Protein AF-0000000082577437 (afdb_homodimer)

Organism: NCBI:txid68569

Secondary structure (DSSP, 8-state):
---HHHHHHHHHTSHHHHHHHHHHHT--EEHHHHHTTS-S-HHHHHHHHHHHHHTTSEEEEEETTEEEEEE-HHHHHHHHHHHHHHHHHHHHHHHHHHHHHHHHHHHHH--/---HHHHHHHHHTSHHHHHHHHHHHT--EEHHHHHTTS-S-HHHHHHHHHHHHHTTSEEEEEETTEEEEEE-HHHHHHHHHHHHHHHHHHHHHHHHHHHHHHHHHHHHH--

Radius of gyration: 21.98 Å; Cα contacts (8 Å, |Δi|>4): 260; chains: 2; bounding box: 35×78×65 Å

Solvent-accessible surface area (backbone atoms only — not comparable to full-atom values): 11752 Å² total; per-residue (Å²): 122,82,56,57,62,52,39,36,33,44,39,50,30,36,69,69,48,40,51,53,51,53,55,24,22,79,36,70,44,37,57,67,65,60,47,70,78,52,96,67,54,65,72,63,50,50,50,51,52,49,44,31,34,74,19,43,40,34,45,76,45,76,55,92,93,46,44,36,33,34,62,32,58,67,44,51,47,53,52,39,50,57,47,51,54,36,45,50,40,44,47,53,48,49,50,49,46,50,51,48,49,54,51,51,51,52,53,55,64,77,95,123,82,55,56,63,53,38,38,32,44,40,51,30,36,69,68,47,41,52,52,51,55,54,25,21,79,36,70,42,38,58,65,66,59,46,70,79,52,95,68,54,66,71,62,51,49,51,50,52,48,45,32,35,75,20,42,40,33,44,76,46,76,55,91,94,46,45,35,35,35,62,32,59,67,43,52,47,54,52,38,49,55,47,49,54,36,44,51,42,44,45,55,49,49,50,49,47,49,53,49,49,52,52,50,51,52,53,56,65,77,94

Sequence (222 aa):
MPNQIDAAFAALADPTRRVVVERLGDGPASVSALAAGFTMAMPSFLQHIRLLEGAGLVRTAKQGRVRTCTLEPLALAAVEQWIVERRRTTEARYDRLAHFLDAQDKENDHGMPNQIDAAFAALADPTRRVVVERLGDGPASVSALAAGFTMAMPSFLQHIRLLEGAGLVRTAKQGRVRTCTLEPLALAAVEQWIVERRRTTEARYDRLAHFLDAQDKENDHG

Structure (mmCIF, N/CA/C/O backbone):
data_AF-0000000082577437-model_v1
#
loop_
_entity.id
_entity.type
_entity.pdbx_description
1 polymer 'DNA-binding transcriptional ArsR family regulator'
#
loop_
_atom_site.group_PDB
_atom_site.id
_atom_site.type_symbol
_atom_site.label_atom_id
_atom_site.label_alt_id
_atom_site.label_comp_id
_atom_site.label_asym_id
_atom_site.label_entity_id
_atom_site.label_seq_id
_atom_site.pdbx_PDB_ins_code
_atom_site.Cartn_x
_atom_site.Cartn_y
_atom_site.Cartn_z
_atom_site.occupancy
_atom_site.B_iso_or_equiv
_atom_site.auth_seq_id
_atom_site.auth_comp_id
_atom_site.auth_asym_id
_atom_site.auth_atom_id
_atom_site.pdbx_PDB_model_num
ATOM 1 N N . MET A 1 1 ? -18.875 4.766 -3.934 1 40.53 1 MET A N 1
ATOM 2 C CA . MET A 1 1 ? -17.734 5.496 -3.379 1 40.53 1 MET A CA 1
ATOM 3 C C . MET A 1 1 ? -16.453 4.676 -3.486 1 40.53 1 MET A C 1
ATOM 5 O O . MET A 1 1 ? -16.484 3.447 -3.395 1 40.53 1 MET A O 1
ATOM 9 N N . PRO A 1 2 ? -15.5 5.188 -4.234 1 54.34 2 PRO A N 1
ATOM 10 C CA . PRO A 1 2 ? -14.391 4.254 -4.434 1 54.34 2 PRO A CA 1
ATOM 11 C C . PRO A 1 2 ? -13.984 3.533 -3.15 1 54.34 2 PRO A C 1
ATOM 13 O O . PRO A 1 2 ? -14.219 4.043 -2.053 1 54.34 2 PRO A O 1
ATOM 16 N N . ASN A 1 3 ? -13.867 2.217 -3.158 1 82.69 3 ASN A N 1
ATOM 17 C CA . ASN A 1 3 ? -13.336 1.38 -2.086 1 82.69 3 ASN A CA 1
ATOM 18 C C . ASN A 1 3 ? -12.141 2.037 -1.399 1 82.69 3 ASN A C 1
ATOM 20 O O . ASN A 1 3 ? -11.219 2.506 -2.066 1 82.69 3 ASN A O 1
ATOM 24 N N . GLN A 1 4 ? -12.406 2.699 -0.176 1 86.75 4 GLN A N 1
ATOM 25 C CA . GLN A 1 4 ? -11.414 3.436 0.607 1 86.75 4 GLN A CA 1
ATOM 26 C C . GLN A 1 4 ? -10.047 2.773 0.527 1 86.75 4 GLN A C 1
ATOM 28 O O . GLN A 1 4 ? -9.023 3.457 0.457 1 86.75 4 GLN A O 1
ATOM 33 N N . ILE A 1 5 ? -10.109 1.53 0.414 1 90.25 5 ILE A N 1
ATOM 34 C CA . ILE A 1 5 ? -8.844 0.801 0.356 1 90.25 5 ILE A CA 1
ATOM 35 C C . ILE A 1 5 ? -8.188 1.019 -1.004 1 90.25 5 ILE A C 1
ATOM 37 O O . ILE A 1 5 ? -6.965 1.163 -1.092 1 90.25 5 ILE A O 1
ATOM 41 N N . ASP A 1 6 ? -9.016 1.111 -2.033 1 94.25 6 ASP A N 1
ATOM 42 C CA . ASP A 1 6 ? -8.492 1.385 -3.371 1 94.25 6 ASP A CA 1
ATOM 43 C C . ASP A 1 6 ? -7.836 2.762 -3.434 1 94.25 6 ASP A C 1
ATOM 45 O O . ASP A 1 6 ? -6.738 2.906 -3.979 1 94.25 6 ASP A O 1
ATOM 49 N N . ALA A 1 7 ? -8.492 3.703 -2.814 1 95.25 7 ALA A N 1
ATOM 50 C CA . ALA A 1 7 ? -7.973 5.066 -2.809 1 95.25 7 ALA A CA 1
ATOM 51 C C . ALA A 1 7 ? -6.691 5.164 -1.988 1 95.25 7 ALA A C 1
ATOM 53 O O . ALA A 1 7 ? -5.762 5.883 -2.357 1 95.25 7 ALA A O 1
ATOM 54 N N . ALA A 1 8 ? -6.605 4.457 -0.912 1 95.94 8 ALA A N 1
ATOM 55 C CA . ALA A 1 8 ? -5.441 4.496 -0.03 1 95.94 8 ALA A CA 1
ATOM 56 C C . ALA A 1 8 ? -4.215 3.893 -0.711 1 95.94 8 ALA A C 1
ATOM 58 O O . ALA A 1 8 ? -3.137 4.492 -0.703 1 95.94 8 ALA A O 1
ATOM 59 N N . PHE A 1 9 ? -4.461 2.723 -1.366 1 96 9 PHE A N 1
ATOM 60 C CA . PHE A 1 9 ? -3.348 2.111 -2.082 1 96 9 PHE A CA 1
ATOM 61 C C . PHE A 1 9 ? -2.885 3 -3.229 1 96 9 PHE A C 1
ATOM 63 O O . PHE A 1 9 ? -1.684 3.166 -3.445 1 96 9 PHE A O 1
ATOM 70 N N . ALA A 1 10 ? -3.826 3.566 -3.887 1 96.75 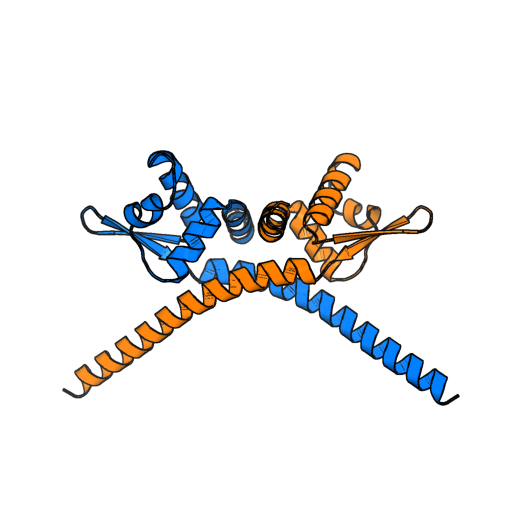10 ALA A N 1
ATOM 71 C CA . ALA A 1 10 ? -3.484 4.449 -5 1 96.75 10 ALA A CA 1
ATOM 72 C C . ALA A 1 10 ? -2.699 5.664 -4.52 1 96.75 10 ALA A C 1
ATOM 74 O O . ALA A 1 10 ? -1.713 6.062 -5.145 1 96.75 10 ALA A O 1
ATOM 75 N N . ALA A 1 11 ? -3.102 6.223 -3.48 1 97.69 11 ALA A N 1
ATOM 76 C CA . ALA A 1 11 ? -2.428 7.395 -2.928 1 97.69 11 ALA A CA 1
ATOM 77 C C . ALA A 1 11 ? -1.006 7.055 -2.488 1 97.69 11 ALA A C 1
ATOM 79 O O . ALA A 1 11 ? -0.069 7.812 -2.75 1 97.69 11 ALA A O 1
ATOM 80 N N . LEU A 1 12 ? -0.791 5.918 -1.871 1 96.62 12 LEU A N 1
ATOM 81 C CA . LEU A 1 12 ? 0.486 5.527 -1.285 1 96.62 12 LEU A CA 1
ATOM 82 C C . LEU A 1 12 ? 1.456 5.051 -2.361 1 96.62 12 LEU A C 1
ATOM 84 O O . LEU A 1 12 ? 2.652 4.898 -2.104 1 96.62 12 LEU A O 1
ATOM 88 N N . ALA A 1 13 ? 0.906 4.867 -3.574 1 97 13 ALA A N 1
ATOM 89 C CA . ALA A 1 13 ? 1.762 4.414 -4.668 1 97 13 ALA A CA 1
ATOM 90 C C . ALA A 1 13 ? 2.789 5.48 -5.035 1 97 13 ALA A C 1
ATOM 92 O O . ALA A 1 13 ? 3.82 5.176 -5.641 1 97 13 ALA A O 1
ATOM 93 N N . ASP A 1 14 ? 2.551 6.711 -4.73 1 97 14 ASP A N 1
ATOM 94 C CA . ASP A 1 14 ? 3.438 7.82 -5.07 1 97 14 ASP A CA 1
ATOM 95 C C . ASP A 1 14 ? 4.473 8.055 -3.971 1 97 14 ASP A C 1
ATOM 97 O O . ASP A 1 14 ? 4.117 8.25 -2.807 1 97 14 ASP A O 1
ATOM 101 N N . PRO A 1 15 ? 5.766 8.086 -4.387 1 95.5 15 PRO A N 1
ATOM 102 C CA . PRO A 1 15 ? 6.805 8.242 -3.371 1 95.5 15 PRO A CA 1
ATOM 103 C C . PRO A 1 15 ? 6.703 9.57 -2.623 1 95.5 15 PRO A C 1
ATOM 105 O O . PRO A 1 15 ? 7.008 9.641 -1.43 1 95.5 15 PRO A O 1
ATOM 108 N N . THR A 1 16 ? 6.289 10.609 -3.297 1 96.38 16 THR A N 1
ATOM 109 C CA . THR A 1 16 ? 6.129 11.906 -2.65 1 96.38 16 THR A CA 1
ATOM 110 C C . THR A 1 16 ? 5.086 11.836 -1.538 1 96.38 16 THR A C 1
ATOM 112 O O . THR A 1 16 ? 5.316 12.32 -0.431 1 96.38 16 THR A O 1
ATOM 115 N N . ARG A 1 17 ? 4.031 11.242 -1.86 1 97.56 17 ARG A N 1
ATOM 116 C CA . ARG A 1 17 ? 2.949 11.125 -0.886 1 97.56 17 ARG A CA 1
ATOM 117 C C . ARG A 1 17 ? 3.357 10.234 0.283 1 97.56 17 ARG A C 1
ATOM 119 O O . ARG A 1 17 ? 2.951 10.469 1.422 1 97.56 17 ARG A O 1
ATOM 126 N N . ARG A 1 18 ? 4.176 9.195 0.026 1 96.19 18 ARG A N 1
ATOM 127 C CA . ARG A 1 18 ? 4.656 8.359 1.123 1 96.19 18 ARG A CA 1
ATOM 128 C C . ARG A 1 18 ? 5.57 9.148 2.055 1 96.19 18 ARG A C 1
ATOM 130 O O . ARG A 1 18 ? 5.539 8.961 3.271 1 96.19 18 ARG A O 1
ATOM 137 N N . VAL A 1 19 ? 6.332 10.047 1.522 1 96.38 19 VAL A N 1
ATOM 138 C CA . VAL A 1 19 ? 7.195 10.898 2.336 1 96.38 19 VAL A CA 1
ATOM 139 C C . VAL A 1 19 ? 6.344 11.82 3.205 1 96.38 19 VAL A C 1
ATOM 141 O O . VAL A 1 19 ? 6.645 12.023 4.383 1 96.38 19 VAL A O 1
ATOM 144 N N . VAL A 1 20 ? 5.281 12.359 2.654 1 97.38 20 VAL A N 1
ATOM 145 C CA . VAL A 1 20 ? 4.367 13.219 3.398 1 97.38 20 VAL A CA 1
ATOM 146 C C . VAL A 1 20 ? 3.758 12.445 4.562 1 97.38 20 VAL A C 1
ATOM 148 O O . VAL A 1 20 ? 3.723 12.938 5.695 1 97.38 20 VAL A O 1
ATOM 151 N N . VAL A 1 21 ? 3.328 11.195 4.297 1 96.5 21 VAL A N 1
ATOM 152 C CA . VAL A 1 21 ? 2.729 10.359 5.328 1 96.5 21 VAL A CA 1
ATOM 153 C C . VAL A 1 21 ? 3.752 10.07 6.422 1 96.5 21 VAL A C 1
ATOM 155 O O . VAL A 1 21 ? 3.432 10.117 7.609 1 96.5 21 VAL A O 1
ATOM 158 N N . GLU A 1 22 ? 4.973 9.781 6.004 1 94.31 22 GLU A N 1
ATOM 159 C CA . GLU A 1 22 ? 6.047 9.531 6.957 1 94.31 22 GLU A CA 1
ATOM 160 C C . GLU A 1 22 ? 6.277 10.734 7.863 1 94.31 22 GLU A C 1
ATOM 162 O O . GLU A 1 22 ? 6.395 10.586 9.086 1 94.31 22 GLU A O 1
ATOM 167 N N . ARG A 1 23 ? 6.281 11.883 7.344 1 94.88 23 ARG A N 1
ATOM 168 C CA . ARG A 1 23 ? 6.512 13.102 8.109 1 94.88 23 ARG A CA 1
ATOM 169 C C . ARG A 1 23 ? 5.363 13.375 9.07 1 94.88 23 ARG A C 1
ATOM 171 O O . ARG A 1 23 ? 5.59 13.773 10.219 1 94.88 23 ARG A O 1
ATOM 178 N N . LEU A 1 24 ? 4.234 13.086 8.625 1 94.62 24 LEU A N 1
ATOM 179 C CA . LEU A 1 24 ? 3.064 13.32 9.461 1 94.62 24 LEU A CA 1
ATOM 180 C C . LEU A 1 24 ? 2.984 12.289 10.586 1 94.62 24 LEU A C 1
ATOM 182 O O . LEU A 1 24 ? 2.281 12.5 11.578 1 94.62 24 LEU A O 1
ATOM 186 N N . GLY A 1 25 ? 3.6 11.195 10.312 1 89.69 25 GLY A N 1
ATOM 187 C CA . GLY A 1 25 ? 3.721 10.227 11.391 1 89.69 25 GLY A CA 1
ATOM 188 C C . GLY A 1 25 ? 4.395 10.789 12.633 1 89.69 25 GLY A C 1
ATOM 189 O O . GLY A 1 25 ? 4.102 10.367 13.75 1 89.69 25 GLY A O 1
ATOM 190 N N . ASP A 1 26 ? 5.234 11.727 12.453 1 87.69 26 ASP A N 1
ATOM 191 C CA . ASP A 1 26 ? 5.969 12.352 13.555 1 87.69 26 ASP A CA 1
ATOM 192 C C . ASP A 1 26 ? 5.113 13.406 14.25 1 87.69 26 ASP A C 1
ATOM 194 O O . ASP A 1 26 ? 5.457 13.875 15.336 1 87.69 26 ASP A O 1
ATOM 198 N N . GLY A 1 27 ? 4.004 13.805 13.586 1 90 27 GLY A N 1
ATOM 199 C CA . GLY A 1 27 ? 3.104 14.789 14.148 1 90 27 GLY A CA 1
ATOM 200 C C . GLY A 1 27 ? 2.492 15.711 13.109 1 90 27 GLY A C 1
ATOM 201 O O . GLY A 1 27 ? 2.875 15.672 11.938 1 90 27 GLY A O 1
ATOM 202 N N . PRO A 1 28 ? 1.548 16.484 13.547 1 93.62 28 PRO A N 1
ATOM 203 C CA . PRO A 1 28 ? 0.929 17.453 12.633 1 93.62 28 PRO A CA 1
ATOM 204 C C . PRO A 1 28 ? 1.938 18.422 12.023 1 93.62 28 PRO A C 1
ATOM 206 O O . PRO A 1 28 ? 2.934 18.766 12.672 1 93.62 28 PRO A O 1
ATOM 209 N N . ALA A 1 29 ? 1.769 18.828 10.82 1 96.62 29 ALA A N 1
ATOM 210 C CA . ALA A 1 29 ? 2.639 19.781 10.133 1 96.62 29 ALA A CA 1
ATOM 211 C C . ALA A 1 29 ? 1.843 20.656 9.164 1 96.62 29 ALA A C 1
ATOM 213 O O . ALA A 1 29 ? 0.839 20.203 8.602 1 96.62 29 ALA A O 1
ATOM 214 N N . SER A 1 30 ? 2.289 21.844 9.008 1 98 30 SER A N 1
ATOM 215 C CA . SER A 1 30 ? 1.626 22.719 8.055 1 98 30 SER A CA 1
ATOM 216 C C . SER A 1 30 ? 1.916 22.297 6.621 1 98 30 SER A C 1
ATOM 218 O O . SER A 1 30 ? 2.934 21.656 6.352 1 98 30 SER A O 1
ATOM 220 N N . VAL A 1 31 ? 1.027 22.656 5.723 1 98 31 VAL A N 1
ATOM 221 C CA . VAL A 1 31 ? 1.21 22.375 4.301 1 98 31 VAL A CA 1
ATOM 222 C C . VAL A 1 31 ? 2.537 22.969 3.828 1 98 31 VAL A C 1
ATOM 224 O O . VAL A 1 31 ? 3.281 22.328 3.086 1 98 31 VAL A O 1
ATOM 227 N N . SER A 1 32 ? 2.879 24.172 4.312 1 97.62 32 SER A N 1
ATOM 228 C CA . SER A 1 32 ? 4.109 24.844 3.91 1 97.62 32 SER A CA 1
ATOM 229 C C . SER A 1 32 ? 5.34 24.094 4.426 1 97.62 32 SER A C 1
ATOM 231 O O . SER A 1 32 ? 6.336 23.969 3.715 1 97.62 32 SER A O 1
ATOM 233 N N . ALA A 1 33 ? 5.305 23.641 5.664 1 97.5 33 ALA A N 1
ATOM 234 C CA . ALA A 1 33 ? 6.414 22.875 6.238 1 97.5 33 ALA A CA 1
ATOM 235 C C . ALA A 1 33 ? 6.633 21.578 5.477 1 97.5 33 ALA A C 1
ATOM 237 O O . ALA A 1 33 ? 7.773 21.172 5.23 1 97.5 33 ALA A O 1
ATOM 238 N N . LEU A 1 34 ? 5.547 20.906 5.117 1 98.12 34 LEU A N 1
ATOM 239 C CA . LEU A 1 34 ? 5.633 19.672 4.348 1 98.12 34 LEU A CA 1
ATOM 240 C C . LEU A 1 34 ? 6.199 19.938 2.955 1 98.12 34 LEU A C 1
ATOM 242 O O . LEU A 1 34 ? 7.066 19.203 2.48 1 98.12 34 LEU A O 1
ATOM 246 N N . ALA A 1 35 ? 5.789 21.031 2.373 1 98.06 35 ALA A N 1
ATOM 247 C CA . ALA A 1 35 ? 6.176 21.375 1.008 1 98.06 35 ALA A CA 1
ATOM 248 C C . ALA A 1 35 ? 7.66 21.719 0.928 1 98.06 35 ALA A C 1
ATOM 250 O O . ALA A 1 35 ? 8.305 21.484 -0.101 1 98.06 35 ALA A O 1
ATOM 251 N N . ALA A 1 36 ? 8.203 22.234 1.997 1 96.94 36 ALA A N 1
ATOM 252 C CA . ALA A 1 36 ? 9.586 22.688 2.053 1 96.94 36 ALA A CA 1
ATOM 253 C C . ALA A 1 36 ? 10.547 21.531 1.767 1 96.94 36 ALA A C 1
ATOM 255 O O . ALA A 1 36 ? 11.688 21.75 1.356 1 96.94 36 ALA A O 1
ATOM 256 N N . GLY A 1 37 ? 10.086 20.328 1.881 1 94.81 37 GLY A N 1
ATOM 257 C CA . GLY A 1 37 ? 10.922 19.156 1.663 1 94.81 37 GLY A CA 1
ATOM 258 C C . GLY A 1 37 ? 10.93 18.688 0.221 1 94.81 37 GLY A C 1
ATOM 259 O O . GLY A 1 37 ? 11.625 17.734 -0.124 1 94.81 37 GLY A O 1
ATOM 260 N N . PHE A 1 38 ? 10.188 19.375 -0.71 1 96.75 38 PHE A N 1
ATOM 261 C CA . PHE A 1 38 ? 10.055 18.953 -2.1 1 96.75 38 PHE A CA 1
ATOM 262 C C . PHE A 1 38 ? 10.367 20.109 -3.049 1 96.75 38 PHE A C 1
ATOM 264 O O . PHE A 1 38 ? 10.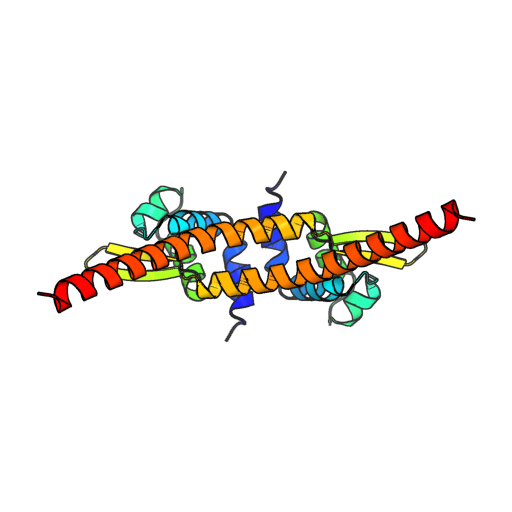227 21.266 -2.684 1 96.75 38 PHE A O 1
ATOM 271 N N . THR A 1 39 ? 10.852 19.672 -4.195 1 96 39 THR A N 1
ATOM 272 C CA . THR A 1 39 ? 11.109 20.656 -5.25 1 96 39 THR A CA 1
ATOM 273 C C . THR A 1 39 ? 9.961 20.672 -6.258 1 96 39 THR A C 1
ATOM 275 O O . THR A 1 39 ? 10.062 20.047 -7.324 1 96 39 THR A O 1
ATOM 278 N N . MET A 1 40 ? 8.828 21.156 -5.957 1 96.62 40 MET A N 1
ATOM 279 C CA . MET A 1 40 ? 7.664 21.266 -6.832 1 96.62 40 MET A CA 1
ATOM 280 C C . MET A 1 40 ? 6.855 22.516 -6.496 1 96.62 40 MET A C 1
ATOM 282 O O . MET A 1 40 ? 7.004 23.094 -5.414 1 96.62 40 MET A O 1
ATOM 286 N N . ALA A 1 41 ? 6.117 22.875 -7.426 1 97.56 41 ALA A N 1
ATOM 287 C CA . ALA A 1 41 ? 5.25 24.031 -7.23 1 97.56 41 ALA A CA 1
ATOM 288 C C . ALA A 1 41 ? 4.152 23.734 -6.211 1 97.56 41 ALA A C 1
ATOM 290 O O . ALA A 1 41 ? 3.746 22.578 -6.051 1 97.56 41 ALA A O 1
ATOM 291 N N . MET A 1 42 ? 3.715 24.766 -5.535 1 97.38 42 MET A N 1
ATOM 292 C CA . MET A 1 42 ? 2.723 24.609 -4.473 1 97.38 42 MET A CA 1
ATOM 293 C C . MET A 1 42 ? 1.43 24.016 -5.016 1 97.38 42 MET A C 1
ATOM 295 O O . MET A 1 42 ? 0.842 23.125 -4.391 1 97.38 42 MET A O 1
ATOM 299 N N . PRO A 1 43 ? 0.957 24.406 -6.172 1 97.56 43 PRO A N 1
ATOM 300 C CA . PRO A 1 43 ? -0.269 23.781 -6.676 1 97.56 43 PRO A CA 1
ATOM 301 C C . PRO A 1 43 ? -0.131 22.266 -6.863 1 97.56 43 PRO A C 1
ATOM 303 O O . PRO A 1 43 ? -1.073 21.516 -6.59 1 97.56 43 PRO A O 1
ATOM 306 N N . SER A 1 44 ? 1.054 21.828 -7.352 1 97.81 44 SER A N 1
ATOM 307 C CA . SER A 1 44 ? 1.318 20.406 -7.516 1 97.81 44 SER A CA 1
ATOM 308 C C . SER A 1 44 ? 1.347 19.688 -6.172 1 97.81 44 SER A C 1
ATOM 310 O O . SER A 1 44 ? 0.805 18.594 -6.039 1 97.81 44 SER A O 1
ATOM 312 N N . PHE A 1 45 ? 1.946 20.391 -5.273 1 98.38 45 PHE A N 1
ATOM 313 C CA . PHE A 1 45 ? 2.023 19.797 -3.941 1 98.38 45 PHE A CA 1
ATOM 314 C C . PHE A 1 45 ? 0.637 19.703 -3.316 1 98.38 45 PHE A C 1
ATOM 316 O O . PHE A 1 45 ? 0.308 18.688 -2.688 1 98.38 45 PHE A O 1
ATOM 323 N N . LEU A 1 46 ? -0.177 20.672 -3.461 1 98.12 46 LEU A N 1
ATOM 324 C CA . LEU A 1 46 ? -1.535 20.688 -2.928 1 98.12 46 LEU A CA 1
ATOM 325 C C . LEU A 1 46 ? -2.361 19.547 -3.531 1 98.12 46 LEU A C 1
ATOM 327 O O . LEU A 1 46 ? -3.24 19 -2.869 1 98.12 46 LEU A O 1
ATOM 331 N N . GLN A 1 47 ? -2.074 19.203 -4.766 1 98.31 47 GLN A N 1
ATOM 332 C CA . GLN A 1 47 ? -2.756 18.078 -5.395 1 98.31 47 GLN A CA 1
ATOM 333 C C . GLN A 1 47 ? -2.461 16.781 -4.652 1 98.31 47 GLN A C 1
ATOM 335 O O . GLN A 1 47 ? -3.346 15.938 -4.492 1 98.31 47 GLN A O 1
ATOM 340 N N . HIS A 1 48 ? -1.168 16.641 -4.219 1 98.19 48 HIS A N 1
ATOM 341 C CA . HIS A 1 48 ? -0.817 15.477 -3.422 1 98.19 48 HIS A CA 1
ATOM 342 C C . HIS A 1 48 ? -1.59 15.453 -2.107 1 98.19 48 HIS A C 1
ATOM 344 O O . HIS A 1 48 ? -2.096 14.398 -1.7 1 98.19 48 HIS A O 1
ATOM 350 N N . ILE A 1 49 ? -1.699 16.609 -1.471 1 98.31 49 ILE A N 1
ATOM 351 C CA . ILE A 1 49 ? -2.414 16.703 -0.204 1 98.31 49 ILE A CA 1
ATOM 352 C C . ILE A 1 49 ? -3.889 16.375 -0.413 1 98.31 49 ILE A C 1
ATOM 354 O O . ILE A 1 49 ? -4.488 15.656 0.395 1 98.31 49 ILE A O 1
ATOM 358 N N . ARG A 1 50 ? -4.457 16.797 -1.491 1 97.94 50 ARG A N 1
ATOM 359 C CA . ARG A 1 50 ? -5.855 16.516 -1.803 1 97.94 50 ARG A CA 1
ATOM 360 C C . ARG A 1 50 ? -6.078 15.031 -2.021 1 97.94 50 ARG A C 1
ATOM 362 O O . ARG A 1 50 ? -7.086 14.477 -1.576 1 97.94 50 ARG A O 1
ATOM 369 N N . LEU A 1 51 ? -5.188 14.398 -2.697 1 97.75 51 LEU A N 1
ATOM 370 C CA . LEU A 1 51 ? -5.301 12.969 -2.951 1 97.75 51 LEU A CA 1
ATOM 371 C C . LEU A 1 51 ? -5.191 12.172 -1.653 1 97.75 51 LEU A C 1
ATOM 373 O O . LEU A 1 51 ? -5.926 11.203 -1.449 1 97.75 51 LEU A O 1
ATOM 377 N N . LEU A 1 52 ? -4.285 12.633 -0.79 1 97.75 52 LEU A N 1
ATOM 378 C CA . LEU A 1 52 ? -4.145 11.984 0.509 1 97.75 52 LEU A CA 1
ATOM 379 C C . LEU A 1 52 ? -5.398 12.18 1.353 1 97.75 52 LEU A C 1
ATOM 381 O O . LEU A 1 52 ? -5.848 11.25 2.029 1 97.75 52 LEU A O 1
ATOM 385 N N . GLU A 1 53 ? -5.93 13.352 1.27 1 96.88 53 GLU A N 1
ATOM 386 C CA . GLU A 1 53 ? -7.168 13.648 1.982 1 96.88 53 GLU A CA 1
ATOM 387 C C . GLU A 1 53 ? -8.336 12.836 1.435 1 96.88 53 GLU A C 1
ATOM 389 O O . GLU A 1 53 ? -9.109 12.258 2.199 1 96.88 53 GLU A O 1
ATOM 394 N N . GLY A 1 54 ? -8.453 12.781 0.122 1 95.81 54 GLY A N 1
ATOM 395 C CA . GLY A 1 54 ? -9.508 12.016 -0.531 1 95.81 54 GLY A CA 1
ATOM 396 C C . GLY A 1 54 ? -9.445 10.531 -0.223 1 95.81 54 GLY A C 1
ATOM 397 O O . GLY A 1 54 ? -10.469 9.852 -0.231 1 95.81 54 GLY A O 1
ATOM 398 N N . ALA A 1 55 ? -8.258 10.039 0.098 1 96.25 55 ALA A N 1
ATOM 399 C CA . ALA A 1 55 ? -8.039 8.633 0.42 1 96.25 55 ALA A CA 1
ATOM 400 C C . ALA A 1 55 ? -8.266 8.367 1.906 1 96.25 55 ALA A C 1
ATOM 402 O O . ALA A 1 55 ? -8.164 7.23 2.363 1 96.25 55 ALA A O 1
ATOM 403 N N . GLY A 1 56 ? -8.5 9.453 2.666 1 94.75 56 GLY A N 1
ATOM 404 C CA . GLY A 1 56 ? -8.727 9.312 4.098 1 94.75 56 GLY A CA 1
ATOM 405 C C . GLY A 1 56 ? -7.445 9.141 4.891 1 94.75 56 GLY A C 1
ATOM 406 O O . GLY A 1 56 ? -7.477 8.711 6.043 1 94.75 56 GLY A O 1
ATOM 407 N N . LEU A 1 57 ? -6.293 9.461 4.352 1 95.56 57 LEU A N 1
ATOM 408 C CA . LEU A 1 57 ? -4.996 9.266 4.996 1 95.56 57 LEU A CA 1
ATOM 409 C C . LEU A 1 57 ? -4.578 10.516 5.758 1 95.56 57 LEU A C 1
ATOM 411 O O . LEU A 1 57 ? -3.797 10.438 6.707 1 95.56 57 LEU A O 1
ATOM 415 N N . VAL A 1 58 ? -5.098 11.68 5.332 1 96.31 58 VAL A N 1
ATOM 416 C CA . VAL A 1 58 ? -4.719 12.969 5.91 1 96.31 58 VAL A CA 1
ATOM 417 C C . VAL A 1 58 ? -5.969 13.797 6.184 1 96.31 58 VAL A C 1
ATOM 419 O O . VAL A 1 58 ? -6.945 13.734 5.43 1 96.31 58 VAL A O 1
ATOM 422 N N . ARG A 1 59 ? -5.984 14.43 7.195 1 95.69 59 ARG A N 1
ATOM 423 C CA . ARG A 1 59 ? -6.977 15.453 7.5 1 95.69 59 ARG A CA 1
ATOM 424 C C . ARG A 1 59 ? -6.336 16.844 7.555 1 95.69 59 ARG A C 1
ATOM 426 O O . ARG A 1 59 ? -5.234 17 8.086 1 95.69 59 ARG A O 1
ATOM 433 N N . THR A 1 60 ? -6.969 17.797 6.988 1 96.19 60 THR A N 1
ATOM 434 C CA . THR A 1 60 ? -6.457 19.156 7.004 1 96.19 60 THR A CA 1
ATOM 435 C C . THR A 1 60 ? -7.406 20.078 7.758 1 96.19 60 THR A C 1
ATOM 437 O O . THR A 1 60 ? -8.625 19.891 7.719 1 96.19 60 THR A O 1
ATOM 440 N N . ALA A 1 61 ? -6.863 20.938 8.484 1 96 61 ALA A N 1
ATOM 441 C CA . ALA A 1 61 ? -7.621 21.969 9.195 1 96 61 ALA A CA 1
ATOM 442 C C . ALA A 1 61 ? -6.992 23.344 9 1 96 61 ALA A C 1
ATOM 444 O O . ALA A 1 61 ? -5.766 23.484 9.008 1 96 61 ALA A O 1
ATOM 445 N N . LYS A 1 62 ? -7.871 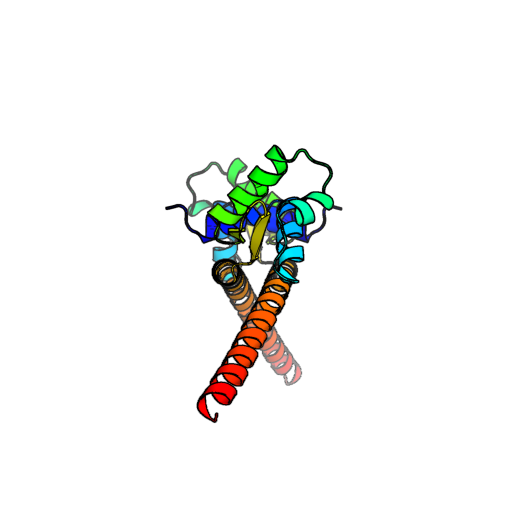24.266 8.773 1 94.81 62 LYS A N 1
ATOM 446 C CA . LYS A 1 62 ? -7.391 25.625 8.57 1 94.81 62 LYS A CA 1
ATOM 447 C C . LYS A 1 62 ? -7.566 26.469 9.836 1 94.81 62 LYS A C 1
ATOM 449 O O . LYS A 1 62 ? -8.648 26.484 10.43 1 94.81 62 LYS A O 1
ATOM 454 N N . GLN A 1 63 ? -6.504 27.078 10.344 1 91.81 63 GLN A N 1
ATOM 455 C CA . GLN A 1 63 ? -6.52 28.078 11.406 1 91.81 63 GLN A CA 1
ATOM 456 C C . GLN A 1 63 ? -5.84 29.359 10.961 1 91.81 63 GLN A C 1
ATOM 458 O O . GLN A 1 63 ? -4.613 29.422 10.859 1 91.81 63 GLN A O 1
ATOM 463 N N . GLY A 1 64 ? -6.656 30.391 10.938 1 94.81 64 GLY A N 1
ATOM 464 C CA . GLY A 1 64 ? -6.105 31.594 10.336 1 94.81 64 GLY A CA 1
ATOM 465 C C . GLY A 1 64 ? -5.574 31.375 8.93 1 94.81 64 GLY A C 1
ATOM 466 O O . GLY A 1 64 ? -6.316 30.953 8.047 1 94.81 64 GLY A O 1
ATOM 467 N N . ARG A 1 65 ? -4.277 31.641 8.711 1 93.81 65 ARG A N 1
ATOM 468 C CA . ARG A 1 65 ? -3.67 31.5 7.391 1 93.81 65 ARG A CA 1
ATOM 469 C C . ARG A 1 65 ? -2.918 30.172 7.273 1 93.81 65 ARG A C 1
ATOM 471 O O . ARG A 1 65 ? -2.312 29.891 6.242 1 93.81 65 ARG A O 1
ATOM 478 N N . VAL A 1 66 ? -2.963 29.391 8.359 1 96 66 VAL A N 1
ATOM 479 C CA . VAL A 1 66 ? -2.145 28.188 8.383 1 96 66 VAL A CA 1
ATOM 480 C C . VAL A 1 66 ? -3.033 26.953 8.195 1 96 66 VAL A C 1
ATOM 482 O O . VAL A 1 66 ? -4.027 26.781 8.898 1 96 66 VAL A O 1
ATOM 485 N N . ARG A 1 67 ? -2.723 26.125 7.18 1 97.06 67 ARG A N 1
ATOM 486 C CA . ARG A 1 67 ? -3.361 24.844 6.953 1 97.06 67 ARG A CA 1
ATOM 487 C C . ARG A 1 67 ? -2.523 23.703 7.535 1 97.06 67 ARG A C 1
ATOM 489 O O . ARG A 1 67 ? -1.403 23.453 7.082 1 97.06 67 ARG A O 1
ATOM 496 N N . THR A 1 68 ? -3.1 23.031 8.539 1 97.69 68 THR A N 1
ATOM 497 C CA . THR A 1 68 ? -2.375 21.984 9.25 1 97.69 68 THR A CA 1
ATOM 498 C C . THR A 1 68 ? -2.883 20.609 8.836 1 97.69 68 THR A C 1
ATOM 500 O O . THR A 1 68 ? -4.094 20.391 8.758 1 97.69 68 THR A O 1
ATOM 503 N N . CYS A 1 69 ? -1.922 19.75 8.555 1 97.44 69 CYS A N 1
ATOM 504 C CA . CYS A 1 69 ? -2.23 18.375 8.18 1 97.44 69 CYS A CA 1
ATOM 505 C C . CYS A 1 69 ? -1.97 17.422 9.344 1 97.44 69 CYS A C 1
ATOM 507 O O . CYS A 1 69 ? -0.989 17.578 10.07 1 97.44 69 CYS A O 1
ATOM 509 N N . THR A 1 70 ? -2.85 16.438 9.477 1 94 70 THR A N 1
ATOM 510 C CA . THR A 1 70 ? -2.691 15.367 10.453 1 94 70 THR A CA 1
ATOM 511 C C . THR A 1 70 ? -2.926 14.008 9.797 1 94 70 THR A C 1
ATOM 513 O O . THR A 1 70 ? -3.764 13.875 8.898 1 94 70 THR A O 1
ATOM 516 N N . LEU A 1 71 ? -2.133 13.07 10.25 1 94.38 71 LEU A N 1
ATOM 517 C CA . LEU A 1 71 ? -2.303 11.711 9.75 1 94.38 71 LEU A CA 1
ATOM 518 C C . LEU A 1 71 ? -3.551 11.062 10.344 1 94.38 71 LEU A C 1
ATOM 520 O O . LEU A 1 71 ? -3.812 11.188 11.539 1 94.38 71 LEU A O 1
ATOM 524 N N . GLU A 1 72 ? -4.309 10.453 9.492 1 89.62 72 GLU A N 1
ATOM 525 C CA . GLU A 1 72 ? -5.508 9.742 9.93 1 89.62 72 GLU A CA 1
ATOM 526 C C . GLU A 1 72 ? -5.238 8.242 10.078 1 89.62 72 GLU A C 1
ATOM 528 O O . GLU A 1 72 ? -5.012 7.547 9.086 1 89.62 72 GLU A O 1
ATOM 533 N N . PRO A 1 73 ? -5.398 7.715 11.25 1 82.56 73 PRO A N 1
ATOM 534 C CA . PRO A 1 73 ? -4.98 6.34 11.539 1 82.56 73 PRO A CA 1
ATOM 535 C C . PRO A 1 73 ? -5.934 5.301 10.945 1 82.56 73 PRO A C 1
ATOM 537 O O . PRO A 1 73 ? -5.512 4.195 10.602 1 82.56 73 PRO A O 1
ATOM 540 N N . LEU A 1 74 ? -7.195 5.625 10.75 1 82.12 74 LEU A N 1
ATOM 541 C CA . LEU A 1 74 ? -8.188 4.625 10.375 1 82.12 74 LEU A CA 1
ATOM 542 C C . LEU A 1 74 ? -7.922 4.09 8.977 1 82.12 74 LEU A C 1
ATOM 544 O O . LEU A 1 74 ? -8.008 2.881 8.742 1 82.12 74 LEU A O 1
ATOM 548 N N . ALA A 1 75 ? -7.609 5 8.055 1 83.31 75 ALA A N 1
ATOM 549 C CA . ALA A 1 75 ? -7.344 4.559 6.688 1 83.31 75 ALA A CA 1
ATOM 550 C C . ALA A 1 75 ? -6.066 3.725 6.617 1 83.31 75 ALA A C 1
ATOM 552 O O . ALA A 1 75 ? -6 2.732 5.891 1 83.31 75 AL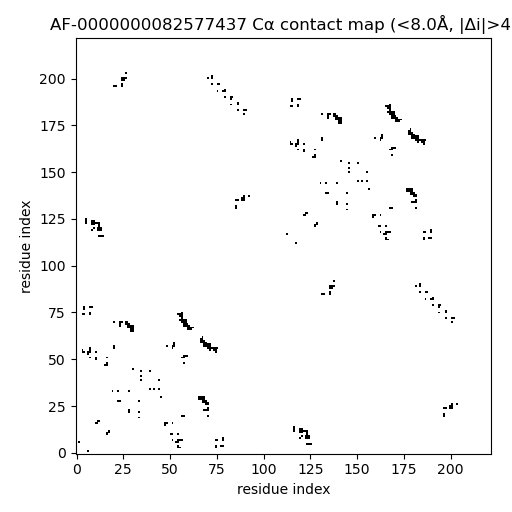A A O 1
ATOM 553 N N . LEU A 1 76 ? -5.035 4.105 7.375 1 87.81 76 LEU A N 1
ATOM 554 C CA . LEU A 1 76 ? -3.791 3.342 7.43 1 87.81 76 LEU A CA 1
ATOM 555 C C . LEU A 1 76 ? -4.027 1.957 8.023 1 87.81 76 LEU A C 1
ATOM 557 O O . LEU A 1 76 ? -3.42 0.977 7.582 1 87.81 76 LEU A O 1
ATOM 561 N N . ALA A 1 77 ? -4.961 1.96 8.969 1 87.88 77 ALA A N 1
ATOM 562 C CA . ALA A 1 77 ? -5.297 0.692 9.617 1 87.88 77 ALA A CA 1
ATOM 563 C C . ALA A 1 77 ? -5.93 -0.278 8.617 1 87.88 77 ALA A C 1
ATOM 565 O O . ALA A 1 77 ? -5.68 -1.484 8.68 1 87.88 77 ALA A O 1
ATOM 566 N N . ALA A 1 78 ? -6.746 0.212 7.777 1 89.75 78 ALA A N 1
ATOM 567 C CA . ALA A 1 78 ? -7.398 -0.627 6.773 1 89.75 78 ALA A CA 1
ATOM 568 C C . ALA A 1 78 ? -6.375 -1.226 5.812 1 89.75 78 ALA A C 1
ATOM 570 O O . ALA A 1 78 ? -6.465 -2.4 5.453 1 89.75 78 ALA A O 1
ATOM 571 N N . VAL A 1 79 ? -5.406 -0.469 5.41 1 92.44 79 VAL A N 1
ATOM 572 C CA . VAL A 1 79 ? -4.336 -0.935 4.535 1 92.44 79 VAL A CA 1
ATOM 573 C C . VAL A 1 79 ? -3.494 -1.983 5.254 1 92.44 79 VAL A C 1
ATOM 575 O O . VAL A 1 79 ? -3.186 -3.037 4.691 1 92.44 79 VAL A O 1
ATOM 578 N N . GLU A 1 80 ? -3.172 -1.692 6.457 1 89.94 80 GLU A N 1
ATOM 579 C CA . GLU A 1 80 ? -2.41 -2.623 7.281 1 89.94 80 GLU A CA 1
ATOM 580 C C . GLU A 1 80 ? -3.127 -3.965 7.406 1 89.94 80 GLU A C 1
ATOM 582 O O . GLU A 1 80 ? -2.514 -5.02 7.23 1 89.94 80 GLU A O 1
ATOM 587 N N . GLN A 1 81 ? -4.391 -3.879 7.711 1 90.38 81 GLN A N 1
ATOM 588 C CA . GLN A 1 81 ? -5.172 -5.098 7.895 1 90.38 81 GLN A CA 1
ATOM 589 C C . GLN A 1 81 ? -5.18 -5.941 6.621 1 90.38 81 GLN A C 1
ATOM 591 O O . GLN A 1 81 ? -5.094 -7.168 6.684 1 90.38 81 GLN A O 1
ATOM 596 N N . TRP A 1 82 ? -5.359 -5.266 5.539 1 92.56 82 TRP A N 1
ATOM 597 C CA . TRP A 1 82 ? -5.348 -5.969 4.258 1 92.56 82 TRP A CA 1
ATOM 598 C C . TRP A 1 82 ? -4.035 -6.719 4.062 1 92.56 82 TRP A C 1
ATOM 600 O O . TRP A 1 82 ? -4.031 -7.895 3.693 1 92.56 82 TRP A O 1
ATOM 610 N N . ILE A 1 83 ? -2.924 -6.09 4.336 1 89.81 83 ILE A N 1
ATOM 611 C CA . ILE A 1 83 ? -1.597 -6.66 4.129 1 89.81 83 ILE A CA 1
ATOM 612 C C . ILE A 1 83 ? -1.366 -7.801 5.117 1 89.81 83 ILE A C 1
ATOM 614 O O . ILE A 1 83 ? -0.868 -8.867 4.746 1 89.81 83 ILE A O 1
ATOM 618 N N . VAL A 1 84 ? -1.743 -7.609 6.371 1 85.88 84 VAL A N 1
ATOM 619 C CA . VAL A 1 84 ? -1.54 -8.594 7.434 1 85.88 84 VAL A CA 1
ATOM 620 C C . VAL A 1 84 ? -2.299 -9.875 7.105 1 85.88 84 VAL A C 1
ATOM 622 O O . VAL A 1 84 ? -1.785 -10.977 7.309 1 85.88 84 VAL A O 1
ATOM 625 N N . GLU A 1 85 ? -3.457 -9.742 6.621 1 86 85 GLU A N 1
ATOM 626 C CA . GLU A 1 85 ? -4.285 -10.898 6.293 1 86 85 GLU A CA 1
ATOM 627 C C . GLU A 1 85 ? -3.654 -11.734 5.184 1 86 85 GLU A C 1
ATOM 629 O O . GLU A 1 85 ? -3.744 -12.961 5.199 1 86 85 GLU A O 1
ATOM 634 N N . ARG A 1 86 ? -3.062 -11.125 4.254 1 82.69 86 ARG A N 1
ATOM 635 C CA . ARG A 1 86 ? -2.416 -11.859 3.17 1 82.69 86 ARG A CA 1
ATOM 636 C C . ARG A 1 86 ? -1.169 -12.586 3.666 1 82.69 86 ARG A C 1
ATOM 638 O O . ARG A 1 86 ? -0.917 -13.727 3.287 1 82.69 86 ARG A O 1
ATOM 645 N N . ARG A 1 87 ? -0.418 -11.867 4.527 1 78.75 87 ARG A N 1
ATOM 646 C CA . ARG A 1 87 ? 0.797 -12.461 5.074 1 78.75 87 ARG A CA 1
ATOM 647 C C . ARG A 1 87 ? 0.471 -13.656 5.965 1 78.75 87 ARG A C 1
ATOM 649 O O . ARG A 1 87 ? 1.15 -14.68 5.902 1 78.75 87 ARG A O 1
ATOM 656 N N . ARG A 1 88 ? -0.482 -13.508 6.793 1 76.38 88 ARG A N 1
ATOM 657 C CA . ARG A 1 88 ? -0.886 -14.57 7.707 1 76.38 88 ARG A CA 1
ATOM 658 C C . ARG A 1 88 ? -1.27 -15.836 6.945 1 76.38 88 ARG A C 1
ATOM 660 O O . ARG A 1 88 ? -0.883 -16.938 7.328 1 76.38 88 ARG A O 1
ATOM 667 N N . THR A 1 89 ? -1.934 -15.617 5.934 1 75.81 89 THR A N 1
ATOM 668 C CA . THR A 1 89 ? -2.367 -16.766 5.148 1 75.81 89 THR A CA 1
ATOM 669 C C . THR A 1 89 ? -1.17 -17.484 4.52 1 75.81 89 THR A C 1
ATOM 671 O O . THR A 1 89 ? -1.101 -18.703 4.516 1 75.81 89 THR A O 1
ATOM 674 N N . THR A 1 90 ? -0.183 -16.688 4.082 1 73.94 90 THR A N 1
ATOM 675 C CA . THR A 1 90 ? 1.009 -17.25 3.449 1 73.94 90 THR A CA 1
ATOM 676 C C . THR A 1 90 ? 1.886 -17.953 4.477 1 73.94 90 THR A C 1
ATOM 678 O O . THR A 1 90 ? 2.418 -19.031 4.203 1 73.94 90 THR A O 1
ATOM 681 N N . GLU A 1 91 ? 2.023 -17.328 5.656 1 74.69 91 GLU A N 1
ATOM 682 C CA . GLU A 1 91 ? 2.861 -17.906 6.707 1 74.69 91 GLU A CA 1
ATOM 683 C C . GLU A 1 91 ? 2.24 -19.172 7.285 1 74.69 91 GLU A C 1
ATOM 685 O O . GLU A 1 91 ? 2.951 -20.109 7.629 1 74.69 91 GLU A O 1
ATOM 690 N N . ALA A 1 92 ? 0.985 -19.094 7.434 1 71.56 92 ALA A N 1
ATOM 691 C CA . ALA A 1 92 ? 0.295 -20.281 7.945 1 71.56 92 ALA A CA 1
ATOM 692 C C . ALA A 1 92 ? 0.529 -21.484 7.039 1 71.56 92 ALA A C 1
ATOM 694 O O . ALA A 1 92 ? 0.654 -22.609 7.52 1 71.56 92 ALA A O 1
ATOM 695 N N . ARG A 1 93 ? 0.743 -21.219 5.82 1 66.31 93 ARG A N 1
ATOM 696 C CA . ARG A 1 93 ? 0.994 -22.297 4.867 1 66.31 93 ARG A CA 1
ATOM 697 C C . ARG A 1 93 ? 2.434 -22.781 4.969 1 66.31 93 ARG A C 1
ATOM 699 O O . ARG A 1 93 ? 2.691 -23.984 4.879 1 66.31 93 ARG A O 1
ATOM 706 N N . TYR A 1 94 ? 3.318 -21.781 5.168 1 65.69 94 TYR A N 1
ATOM 707 C CA . TYR A 1 94 ? 4.723 -22.156 5.312 1 65.69 94 TYR A CA 1
ATOM 708 C C . TYR A 1 94 ? 4.953 -22.938 6.602 1 65.69 94 TYR A C 1
ATOM 710 O O . TYR A 1 94 ? 5.719 -23.906 6.621 1 65.69 94 TYR A O 1
ATOM 718 N N . ASP A 1 95 ? 4.238 -22.422 7.645 1 66.69 95 ASP A N 1
ATOM 719 C CA . ASP A 1 95 ? 4.336 -23.125 8.922 1 66.69 95 ASP A CA 1
ATOM 720 C C . ASP A 1 95 ? 3.775 -24.531 8.812 1 66.69 95 ASP A C 1
ATOM 722 O O . ASP A 1 95 ? 4.344 -25.484 9.367 1 66.69 95 ASP A O 1
ATOM 726 N N . ARG A 1 96 ? 2.744 -24.625 8.07 1 62.47 96 ARG A N 1
ATOM 727 C CA . ARG A 1 96 ? 2.125 -25.938 7.898 1 62.47 96 ARG A CA 1
ATOM 728 C C . ARG A 1 96 ? 3.023 -26.875 7.09 1 62.47 96 ARG A C 1
ATOM 730 O O . ARG A 1 96 ? 3.141 -28.062 7.402 1 62.47 96 ARG A O 1
ATOM 737 N N . LEU A 1 97 ? 3.727 -26.25 6.211 1 63.03 97 LEU A N 1
ATOM 738 C CA . LEU A 1 97 ? 4.621 -27.047 5.379 1 63.03 97 LEU A CA 1
ATOM 739 C C . LEU A 1 97 ? 5.871 -27.453 6.156 1 63.03 97 LEU A C 1
ATOM 741 O O . LEU A 1 97 ? 6.332 -28.594 6.055 1 63.03 97 LEU A O 1
ATOM 745 N N . ALA A 1 98 ? 6.301 -26.391 6.902 1 62.88 98 ALA A N 1
ATOM 746 C CA . ALA A 1 98 ? 7.473 -26.672 7.719 1 62.88 98 ALA A CA 1
ATOM 747 C C . ALA A 1 98 ? 7.164 -27.75 8.766 1 62.88 98 ALA A C 1
ATOM 749 O O . ALA A 1 98 ? 7.98 -28.641 9.008 1 62.88 98 ALA A O 1
ATOM 750 N N . HIS A 1 99 ? 5.992 -27.609 9.32 1 62.72 99 HIS A N 1
ATOM 751 C CA . HIS A 1 99 ? 5.602 -28.594 10.32 1 62.72 99 HIS A CA 1
ATOM 752 C C . HIS A 1 99 ? 5.398 -29.969 9.695 1 62.72 99 HIS A C 1
ATOM 754 O O . HIS A 1 99 ? 5.777 -30.984 10.281 1 62.72 99 HIS A O 1
ATOM 760 N N . PHE A 1 100 ? 4.918 -30.031 8.508 1 59.72 100 PHE A N 1
ATOM 761 C CA . PHE A 1 100 ? 4.691 -31.281 7.801 1 59.72 100 PHE A CA 1
ATOM 762 C C . PHE A 1 100 ? 6.016 -31.922 7.398 1 59.72 100 PHE A C 1
ATOM 764 O O . PHE A 1 100 ? 6.203 -33.125 7.562 1 59.72 100 PHE A O 1
ATOM 771 N N . LEU A 1 101 ? 6.965 -31.031 6.973 1 62.62 101 LEU A N 1
ATOM 772 C CA . LEU A 1 101 ? 8.273 -31.531 6.566 1 62.62 101 LEU A CA 1
ATOM 773 C C . LEU A 1 101 ? 9.047 -32.062 7.766 1 62.62 101 LEU A C 1
ATOM 775 O O . LEU A 1 101 ? 9.75 -33.062 7.66 1 62.62 101 LEU A O 1
ATOM 779 N N . ASP A 1 102 ? 8.906 -31.281 8.875 1 65.5 102 ASP A N 1
ATOM 780 C CA . ASP A 1 102 ? 9.562 -31.734 10.102 1 65.5 102 ASP A CA 1
ATOM 781 C C . ASP A 1 102 ? 8.992 -33.062 10.57 1 65.5 102 ASP A C 1
ATOM 783 O O . ASP A 1 102 ? 9.734 -33.938 10.992 1 65.5 102 ASP A O 1
ATOM 787 N N . ALA A 1 103 ? 7.75 -33.312 10.328 1 64.69 103 ALA A N 1
ATOM 788 C CA . ALA A 1 103 ? 7.078 -34.531 10.742 1 64.69 103 ALA A CA 1
ATOM 789 C C . ALA A 1 103 ? 7.445 -35.719 9.828 1 64.69 103 ALA A C 1
ATOM 791 O O . ALA A 1 103 ? 7.629 -36.844 10.289 1 64.69 103 ALA A O 1
ATOM 792 N N . GLN A 1 104 ? 7.59 -35.344 8.625 1 58.84 104 GLN A N 1
ATOM 793 C CA . GLN A 1 104 ? 7.961 -36.406 7.68 1 58.84 104 GLN A CA 1
ATOM 794 C C . GLN A 1 104 ? 9.406 -36.844 7.883 1 58.84 104 GLN A C 1
ATOM 796 O O . GLN A 1 104 ? 9.734 -38 7.73 1 58.84 104 GLN A O 1
ATOM 801 N N . ASP A 1 105 ? 10.305 -35.781 8.102 1 66.88 105 ASP A N 1
ATOM 802 C CA . ASP A 1 105 ? 11.719 -36.031 8.344 1 66.88 105 ASP A CA 1
ATOM 803 C C . ASP A 1 105 ? 11.906 -36.875 9.602 1 66.88 105 ASP A C 1
ATOM 805 O O . ASP A 1 105 ? 12.758 -37.781 9.633 1 66.88 105 ASP A O 1
ATOM 809 N N . LYS A 1 106 ? 11.18 -36.656 10.594 1 73.88 106 LYS A N 1
ATOM 810 C CA . LYS A 1 106 ? 11.258 -37.406 11.844 1 73.88 106 LYS A CA 1
ATOM 811 C C . LYS A 1 106 ? 10.766 -38.844 11.656 1 73.88 106 LYS A C 1
ATOM 813 O O . LYS A 1 106 ? 11.281 -39.781 12.289 1 73.88 106 LYS A O 1
ATOM 818 N N . GLU A 1 107 ? 9.789 -38.938 10.766 1 68.69 107 GLU A N 1
ATOM 819 C CA . GLU A 1 107 ? 9.266 -40.281 10.461 1 68.69 107 GLU A CA 1
ATOM 820 C C . GLU A 1 107 ? 10.281 -41.094 9.664 1 68.69 107 GLU A C 1
ATOM 822 O O . GLU A 1 107 ? 10.43 -42.312 9.891 1 68.69 107 GLU A O 1
ATOM 827 N N . ASN A 1 108 ? 10.961 -40.438 8.875 1 71.81 108 ASN A N 1
ATOM 828 C CA . ASN A 1 108 ? 11.953 -41.125 8.062 1 71.81 108 ASN A CA 1
ATOM 829 C C . ASN A 1 108 ? 13.203 -41.469 8.867 1 71.81 108 ASN A C 1
ATOM 831 O O . ASN A 1 108 ? 13.93 -42.406 8.523 1 71.81 108 ASN A O 1
ATOM 835 N N . ASP A 1 109 ? 13.555 -40.625 9.797 1 74.44 109 ASP A N 1
ATOM 836 C CA . ASP A 1 109 ? 14.719 -40.906 10.625 1 74.44 109 ASP A CA 1
ATOM 837 C C . ASP A 1 109 ? 14.469 -42.094 11.531 1 74.44 109 ASP A C 1
ATOM 839 O O . ASP A 1 109 ? 15.391 -42.875 11.836 1 74.44 109 ASP A O 1
ATOM 843 N N . HIS A 1 110 ? 13.289 -42.219 12.133 1 65.12 110 HIS A N 1
ATOM 844 C CA . HIS A 1 110 ? 13.031 -43.312 13.07 1 65.12 110 HIS A CA 1
ATOM 845 C C . HIS A 1 110 ? 12.742 -44.625 12.336 1 65.12 110 HIS A C 1
ATOM 847 O O . HIS A 1 110 ? 12.57 -45.656 12.961 1 65.12 110 HIS A O 1
ATOM 853 N N . GLY A 1 111 ? 12.633 -44.562 10.984 1 50.09 111 GLY A N 1
ATOM 854 C CA . GLY A 1 111 ? 12.594 -45.875 10.344 1 50.09 111 GLY A CA 1
ATOM 855 C C . GLY A 1 111 ? 13.922 -46.281 9.734 1 50.09 111 GLY A C 1
ATOM 856 O O . GLY A 1 111 ? 14.797 -45.438 9.516 1 50.09 111 GLY A O 1
ATOM 857 N N . MET B 1 1 ? 18.312 0.45 -8.266 1 40.38 1 MET B N 1
ATOM 858 C CA . MET B 1 1 ? 17.203 -0.502 -8.32 1 40.38 1 MET B CA 1
ATOM 859 C C . MET B 1 1 ? 15.977 0.055 -7.621 1 40.38 1 MET B C 1
ATOM 861 O O . MET B 1 1 ? 16.094 0.783 -6.633 1 40.38 1 MET B O 1
ATOM 865 N N . PRO B 1 2 ? 14.945 0.249 -8.383 1 54.38 2 PRO B N 1
ATOM 866 C CA . PRO B 1 2 ? 13.883 0.957 -7.672 1 54.38 2 PRO B CA 1
ATOM 867 C C . PRO B 1 2 ? 13.664 0.422 -6.262 1 54.38 2 PRO B C 1
ATOM 869 O O . PRO B 1 2 ? 13.977 -0.737 -5.977 1 54.38 2 PRO B O 1
ATOM 872 N N . ASN B 1 3 ? 13.609 1.267 -5.254 1 82.75 3 ASN B N 1
ATOM 873 C CA . ASN B 1 3 ? 13.25 0.955 -3.875 1 82.75 3 ASN B CA 1
ATOM 874 C C . ASN B 1 3 ? 12.094 -0.046 -3.811 1 82.75 3 ASN B C 1
ATOM 876 O O . ASN B 1 3 ? 11.102 0.1 -4.523 1 82.75 3 ASN B O 1
ATOM 880 N N . GLN B 1 4 ? 12.438 -1.378 -3.568 1 86.94 4 GLN B N 1
ATOM 881 C CA . GLN B 1 4 ? 11.5 -2.494 -3.525 1 86.94 4 GLN B CA 1
ATOM 882 C C . GLN B 1 4 ? 10.156 -2.066 -2.936 1 86.94 4 GLN B C 1
ATOM 884 O O . GLN B 1 4 ? 9.102 -2.504 -3.398 1 86.94 4 GLN B O 1
ATOM 889 N N . ILE B 1 5 ? 10.266 -1.171 -2.062 1 90.31 5 ILE B N 1
ATOM 890 C CA . ILE B 1 5 ? 9.039 -0.71 -1.418 1 90.31 5 ILE B CA 1
ATOM 891 C C . ILE B 1 5 ? 8.242 0.151 -2.391 1 90.31 5 ILE B C 1
ATOM 893 O O . ILE B 1 5 ? 7.012 0.068 -2.436 1 90.31 5 ILE B O 1
ATOM 897 N N . ASP B 1 6 ? 8.953 0.913 -3.213 1 94.31 6 ASP B N 1
ATOM 898 C CA . ASP B 1 6 ? 8.289 1.728 -4.223 1 94.31 6 ASP B CA 1
ATOM 899 C C . ASP B 1 6 ? 7.562 0.854 -5.246 1 94.31 6 ASP B C 1
ATOM 901 O O . ASP B 1 6 ? 6.414 1.125 -5.594 1 94.31 6 ASP B O 1
ATOM 905 N N . ALA B 1 7 ? 8.234 -0.2 -5.629 1 95.25 7 ALA B N 1
ATOM 906 C CA . ALA B 1 7 ? 7.656 -1.111 -6.609 1 95.25 7 ALA B CA 1
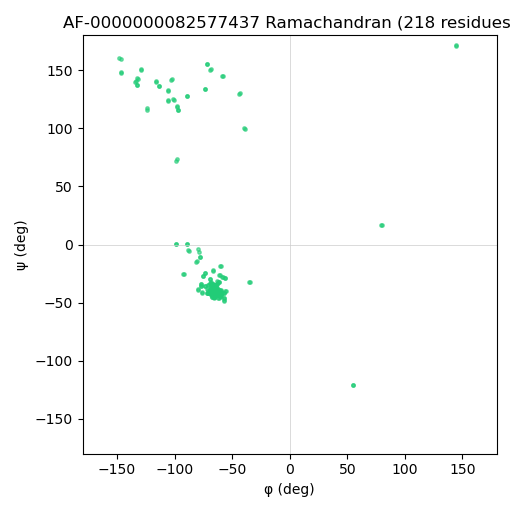ATOM 907 C C . ALA B 1 7 ? 6.457 -1.854 -6.027 1 95.25 7 ALA B C 1
ATOM 909 O O . ALA B 1 7 ? 5.461 -2.084 -6.719 1 95.25 7 ALA B O 1
ATOM 910 N N . ALA B 1 8 ? 6.504 -2.219 -4.785 1 95.94 8 ALA B N 1
ATOM 911 C CA . ALA B 1 8 ? 5.434 -2.965 -4.129 1 95.94 8 ALA B CA 1
ATOM 912 C C . ALA B 1 8 ? 4.176 -2.113 -3.988 1 95.94 8 ALA B C 1
ATOM 914 O O . ALA B 1 8 ? 3.076 -2.555 -4.328 1 95.94 8 ALA B O 1
ATOM 915 N N . PHE B 1 9 ? 4.414 -0.847 -3.543 1 96 9 PHE B N 1
ATOM 916 C CA . PHE B 1 9 ? 3.266 0.045 -3.426 1 96 9 PHE B CA 1
ATOM 917 C C . PHE B 1 9 ? 2.646 0.314 -4.793 1 96 9 PHE B C 1
ATOM 919 O O . PHE B 1 9 ? 1.423 0.311 -4.938 1 96 9 PHE B O 1
ATOM 926 N N . ALA B 1 10 ? 3.488 0.491 -5.754 1 96.75 10 ALA B N 1
ATOM 927 C CA . ALA B 1 10 ? 2.996 0.751 -7.105 1 96.75 10 ALA B CA 1
ATOM 928 C C . ALA B 1 10 ? 2.205 -0.44 -7.637 1 96.75 10 ALA B C 1
ATOM 930 O O . ALA B 1 10 ? 1.144 -0.269 -8.242 1 96.75 10 ALA B O 1
ATOM 931 N N . ALA B 1 11 ? 2.686 -1.572 -7.434 1 97.69 11 ALA B N 1
ATOM 932 C CA . ALA B 1 11 ? 2.018 -2.785 -7.898 1 97.69 11 ALA B CA 1
ATOM 933 C C . ALA B 1 11 ? 0.665 -2.963 -7.215 1 97.69 11 ALA B C 1
ATOM 935 O O . ALA B 1 11 ? -0.329 -3.295 -7.863 1 97.69 11 ALA B O 1
ATOM 936 N N . LEU B 1 12 ? 0.566 -2.701 -5.938 1 96.62 12 LEU B N 1
ATOM 937 C CA . LEU B 1 12 ? -0.626 -2.949 -5.137 1 96.62 12 LEU B CA 1
ATOM 938 C C . LEU B 1 12 ? -1.675 -1.867 -5.367 1 96.62 12 LEU B C 1
ATOM 940 O O . LEU B 1 12 ? -2.83 -2.02 -4.969 1 96.62 12 LEU B O 1
ATOM 944 N N . ALA B 1 13 ? -1.232 -0.809 -6.062 1 97 13 ALA B N 1
ATOM 945 C CA . ALA B 1 13 ? -2.17 0.277 -6.34 1 97 13 ALA B CA 1
ATOM 946 C C . ALA B 1 13 ? -3.277 -0.181 -7.281 1 97 13 ALA B C 1
ATOM 948 O O . ALA B 1 13 ? -4.352 0.426 -7.332 1 97 13 ALA B O 1
ATOM 949 N N . ASP B 1 14 ? -3.084 -1.197 -8.039 1 97 14 ASP B N 1
ATOM 950 C CA . ASP B 1 14 ? -4.047 -1.701 -9.008 1 97 14 ASP B CA 1
ATOM 951 C C . ASP B 1 14 ? -4.98 -2.732 -8.375 1 97 14 ASP B C 1
ATOM 953 O O . ASP B 1 14 ? -4.52 -3.725 -7.805 1 97 14 ASP B O 1
ATOM 957 N N . PRO B 1 15 ? -6.305 -2.508 -8.547 1 95.44 15 PRO B N 1
ATOM 958 C CA . PRO B 1 15 ? -7.246 -3.432 -7.91 1 95.44 15 PRO B CA 1
ATOM 959 C C . PRO B 1 15 ? -7.129 -4.855 -8.445 1 95.44 15 PRO B C 1
ATOM 961 O O . PRO B 1 15 ? -7.312 -5.82 -7.695 1 95.44 15 PRO B O 1
ATOM 964 N N . THR B 1 16 ? -6.824 -4.992 -9.703 1 96.38 16 THR B N 1
ATOM 965 C CA . THR B 1 16 ? -6.664 -6.32 -10.289 1 96.38 16 THR B CA 1
ATOM 966 C C . THR B 1 16 ? -5.512 -7.066 -9.625 1 96.38 16 THR B C 1
ATOM 968 O O . THR B 1 16 ? -5.652 -8.234 -9.25 1 96.38 16 THR B O 1
ATOM 971 N N . ARG B 1 17 ? -4.469 -6.395 -9.484 1 97.56 17 ARG B N 1
ATOM 972 C CA . ARG B 1 17 ? -3.293 -7.008 -8.883 1 97.56 17 ARG B CA 1
ATOM 973 C C . ARG B 1 17 ? -3.541 -7.336 -7.414 1 97.56 17 ARG B C 1
ATOM 975 O O . ARG B 1 17 ? -3.035 -8.336 -6.898 1 97.56 17 ARG B O 1
ATOM 982 N N . ARG B 1 18 ? -4.328 -6.496 -6.707 1 96.25 18 ARG B N 1
ATOM 983 C CA . ARG B 1 18 ? -4.66 -6.809 -5.32 1 96.25 18 ARG B CA 1
ATOM 984 C C . ARG B 1 18 ? -5.512 -8.07 -5.227 1 96.25 18 ARG B C 1
ATOM 986 O O . ARG B 1 18 ? -5.348 -8.867 -4.305 1 96.25 18 ARG B O 1
ATOM 993 N N . VAL B 1 19 ? -6.367 -8.289 -6.18 1 96.38 19 VAL B N 1
ATOM 994 C CA . VAL B 1 19 ? -7.184 -9.5 -6.215 1 96.38 19 VAL B CA 1
ATOM 995 C C . VAL B 1 19 ? -6.289 -10.719 -6.441 1 96.38 19 VAL B C 1
ATOM 997 O O . VAL B 1 19 ? -6.484 -11.758 -5.812 1 96.38 19 VAL B O 1
ATOM 1000 N N . VAL B 1 20 ? -5.32 -10.602 -7.312 1 97.44 20 VAL B N 1
ATOM 1001 C CA . VAL B 1 20 ? -4.379 -11.68 -7.582 1 97.44 20 VAL B CA 1
ATOM 1002 C C . VAL B 1 20 ? -3.621 -12.039 -6.305 1 97.44 20 VAL B C 1
ATOM 1004 O O . VAL B 1 20 ? -3.498 -13.211 -5.957 1 97.44 20 VAL B O 1
ATOM 1007 N N . VAL B 1 21 ? -3.156 -11 -5.57 1 96.44 21 VAL B N 1
ATOM 1008 C CA . VAL B 1 21 ? -2.418 -11.211 -4.332 1 96.44 21 VAL B CA 1
ATOM 1009 C C . VAL B 1 21 ? -3.314 -11.898 -3.305 1 96.44 21 VAL B C 1
ATOM 1011 O O . VAL B 1 21 ? -2.879 -12.82 -2.611 1 96.44 21 VAL B O 1
ATOM 1014 N N . GLU B 1 22 ? -4.555 -11.461 -3.227 1 94.25 22 GLU B N 1
ATOM 1015 C CA . GLU B 1 22 ? -5.52 -12.062 -2.312 1 94.25 22 GLU B CA 1
ATOM 1016 C C . GLU B 1 22 ? -5.715 -13.547 -2.617 1 94.25 22 GLU B C 1
ATOM 1018 O O . GLU B 1 22 ? -5.703 -14.375 -1.71 1 94.25 22 GLU B O 1
ATOM 1023 N N . ARG B 1 23 ? -5.816 -13.898 -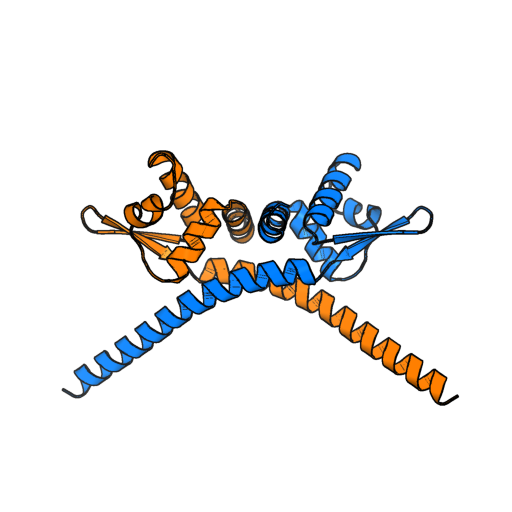3.834 1 94.81 23 ARG B N 1
ATOM 1024 C CA . ARG B 1 23 ? -6.031 -15.281 -4.246 1 94.81 23 ARG B CA 1
ATOM 1025 C C . ARG B 1 23 ? -4.805 -16.141 -3.947 1 94.81 23 ARG B C 1
ATOM 1027 O O . ARG B 1 23 ? -4.934 -17.281 -3.49 1 94.81 23 ARG B O 1
ATOM 1034 N N . LEU B 1 24 ? -3.711 -15.555 -4.129 1 94.62 24 LEU B N 1
ATOM 1035 C CA . LEU B 1 24 ? -2.473 -16.281 -3.887 1 94.62 24 LEU B CA 1
ATOM 1036 C C . LEU B 1 24 ? -2.23 -16.469 -2.393 1 94.62 24 LEU B C 1
ATOM 1038 O O . LEU B 1 24 ? -1.442 -17.328 -1.988 1 94.62 24 LEU B O 1
ATOM 1042 N N . GLY B 1 25 ? -2.816 -15.586 -1.664 1 89.69 25 GLY B N 1
ATOM 1043 C CA . GLY B 1 25 ? -2.783 -15.781 -0.223 1 89.69 25 GLY B CA 1
ATOM 1044 C C . GLY B 1 25 ? -3.355 -17.125 0.211 1 89.69 25 GLY B C 1
ATOM 1045 O O . GLY B 1 25 ? -2.939 -17.672 1.227 1 89.69 25 GLY B O 1
ATOM 1046 N N . ASP B 1 26 ? -4.254 -17.625 -0.536 1 87.56 26 ASP B N 1
ATOM 1047 C CA . ASP B 1 26 ? -4.902 -18.906 -0.237 1 87.56 26 ASP B CA 1
ATOM 1048 C C . ASP B 1 26 ? -4.035 -20.078 -0.675 1 87.56 26 ASP B C 1
ATOM 1050 O O . ASP B 1 26 ? -4.285 -21.219 -0.291 1 87.56 26 ASP B O 1
ATOM 1054 N N . GLY B 1 27 ? -3.012 -19.781 -1.508 1 89.94 27 GLY B N 1
ATOM 1055 C CA . GLY B 1 27 ? -2.105 -20.812 -1.982 1 89.94 27 GLY B CA 1
ATOM 1056 C C . GLY B 1 27 ? -1.647 -20.594 -3.412 1 89.94 27 GLY B C 1
ATOM 1057 O O . GLY B 1 27 ? -2.143 -19.688 -4.098 1 89.94 27 GLY B O 1
ATOM 1058 N N . PRO B 1 28 ? -0.705 -21.391 -3.822 1 93.56 28 PRO B N 1
ATOM 1059 C CA . PRO B 1 28 ? -0.226 -21.297 -5.203 1 93.56 28 PRO B CA 1
ATOM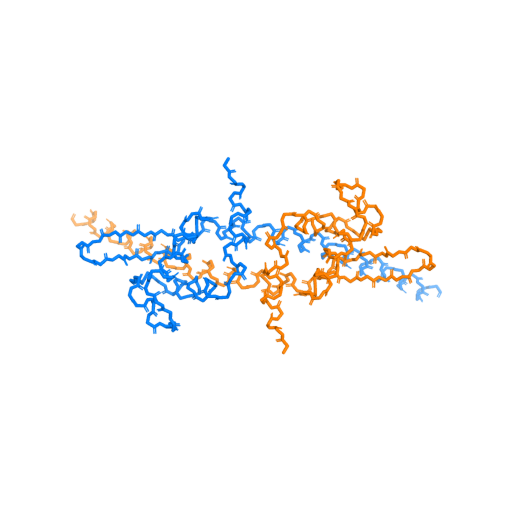 1060 C C . PRO B 1 28 ? -1.336 -21.516 -6.23 1 93.56 28 PRO B C 1
ATOM 1062 O O . PRO B 1 28 ? -2.281 -22.266 -5.973 1 93.56 28 PRO B O 1
ATOM 1065 N N . ALA B 1 29 ? -1.308 -20.859 -7.32 1 96.62 29 ALA B N 1
ATOM 1066 C CA . ALA B 1 29 ? -2.285 -20.984 -8.398 1 96.62 29 ALA B CA 1
ATOM 1067 C C . ALA B 1 29 ? -1.63 -20.781 -9.758 1 96.62 29 ALA B C 1
ATOM 1069 O O . ALA B 1 29 ? -0.666 -20.016 -9.883 1 96.62 29 ALA B O 1
ATOM 1070 N N . SER B 1 30 ? -2.145 -21.453 -10.719 1 98 30 SER B N 1
ATOM 1071 C CA . SER B 1 30 ? -1.622 -21.266 -12.07 1 98 30 SER B CA 1
ATOM 1072 C C . SER B 1 30 ? -2.033 -19.906 -12.641 1 98 30 SER B C 1
ATOM 1074 O O . SER B 1 30 ? -3.039 -19.328 -12.227 1 98 30 SER B O 1
ATOM 1076 N N . VAL B 1 31 ? -1.252 -19.422 -13.57 1 98 31 VAL B N 1
ATOM 1077 C CA . VAL B 1 31 ? -1.562 -18.172 -14.258 1 98 31 VAL B CA 1
ATOM 1078 C C . VAL B 1 31 ? -2.957 -18.266 -14.883 1 98 31 VAL B C 1
ATOM 1080 O O . VAL B 1 31 ? -3.74 -17.312 -14.789 1 98 31 VAL B O 1
ATOM 1083 N N . SER B 1 32 ? -3.297 -19.422 -15.453 1 97.56 32 SER B N 1
ATOM 1084 C CA . SER B 1 32 ? -4.594 -19.609 -16.094 1 97.56 32 SER B CA 1
ATOM 1085 C C . SER B 1 32 ? -5.727 -19.578 -15.078 1 97.56 32 SER B C 1
ATOM 1087 O O . SER B 1 32 ? -6.785 -19 -15.344 1 97.56 32 SER B O 1
ATOM 1089 N N . ALA B 1 33 ? -5.555 -20.219 -13.938 1 97.5 33 ALA B N 1
ATOM 1090 C CA . ALA B 1 33 ? -6.566 -20.203 -12.883 1 97.5 33 ALA B CA 1
ATOM 1091 C C . ALA B 1 33 ? -6.801 -18.797 -12.359 1 97.5 33 ALA B C 1
ATOM 1093 O O . ALA B 1 33 ? -7.938 -18.391 -12.102 1 97.5 33 ALA B O 1
ATOM 1094 N N . LEU B 1 34 ? -5.719 -18.031 -12.188 1 98.12 34 LEU B N 1
ATOM 1095 C CA . LEU B 1 34 ? -5.824 -16.656 -11.742 1 98.12 34 LEU B CA 1
ATOM 1096 C C . LEU B 1 34 ? -6.535 -15.797 -12.781 1 98.12 34 LEU B C 1
ATOM 1098 O O . LEU B 1 34 ? -7.41 -15 -12.445 1 98.12 34 LEU B O 1
ATOM 1102 N N . ALA B 1 35 ? -6.246 -16.047 -14.023 1 98.12 35 ALA B N 1
ATOM 1103 C CA . ALA B 1 35 ? -6.781 -15.25 -15.125 1 98.12 35 ALA B CA 1
ATOM 1104 C C . ALA B 1 35 ? -8.281 -15.477 -15.289 1 98.12 35 ALA B C 1
ATOM 1106 O O . ALA B 1 35 ? -9.008 -14.578 -15.711 1 98.12 35 ALA B O 1
ATOM 1107 N N . ALA B 1 36 ? -8.727 -16.656 -14.938 1 97 36 ALA B N 1
ATOM 1108 C CA . ALA B 1 36 ? -10.125 -17.047 -15.102 1 97 36 ALA B CA 1
ATOM 1109 C C . ALA B 1 36 ? -11.047 -16.125 -14.312 1 97 36 ALA B C 1
ATOM 1111 O O . ALA B 1 36 ? -12.234 -16.016 -14.633 1 97 36 ALA B O 1
ATOM 1112 N N . GLY B 1 37 ? -10.523 -15.414 -13.375 1 94.88 37 GLY B N 1
ATOM 1113 C C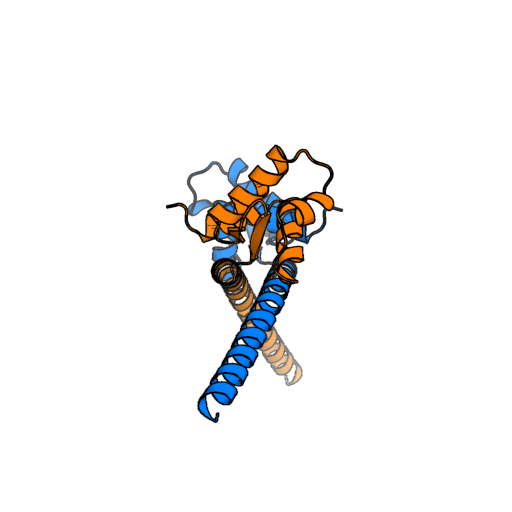A . GLY B 1 37 ? -11.32 -14.523 -12.547 1 94.88 37 GLY B CA 1
ATOM 1114 C C . GLY B 1 37 ? -11.453 -13.125 -13.117 1 94.88 37 GLY B C 1
ATOM 1115 O O . GLY B 1 37 ? -12.133 -12.273 -12.539 1 94.88 37 GLY B O 1
ATOM 1116 N N . PHE B 1 38 ? -10.844 -12.828 -14.305 1 96.75 38 PHE B N 1
ATOM 1117 C CA . PHE B 1 38 ? -10.836 -11.492 -14.891 1 96.75 38 PHE B CA 1
ATOM 1118 C C . PHE B 1 38 ? -11.289 -11.531 -16.344 1 96.75 38 PHE B C 1
ATOM 1120 O O . PHE B 1 38 ? -11.156 -12.562 -17.016 1 96.75 38 PHE B O 1
ATOM 1127 N N . THR B 1 39 ? -11.883 -10.422 -16.703 1 96.06 39 THR B N 1
ATOM 1128 C CA . THR B 1 39 ? -12.273 -10.266 -18.094 1 96.06 39 THR B CA 1
ATOM 1129 C C . THR B 1 39 ? -11.242 -9.453 -18.859 1 96.06 39 THR B C 1
ATOM 1131 O O . THR B 1 39 ? -11.422 -8.25 -19.078 1 96.06 39 THR B O 1
ATOM 1134 N N . MET B 1 40 ? -10.109 -9.945 -19.172 1 96.69 40 MET B N 1
ATOM 1135 C CA . MET B 1 40 ? -9.047 -9.305 -19.938 1 96.69 40 MET B CA 1
ATOM 1136 C C . MET B 1 40 ? -8.266 -10.336 -20.75 1 96.69 40 MET B C 1
ATOM 1138 O O . MET B 1 40 ? -8.328 -11.531 -20.469 1 96.69 40 MET B O 1
ATOM 1142 N N . ALA B 1 41 ? -7.629 -9.82 -21.688 1 97.62 41 ALA B N 1
ATOM 1143 C CA . ALA B 1 41 ? -6.801 -10.68 -22.531 1 97.62 41 ALA B CA 1
ATOM 1144 C C . ALA B 1 41 ? -5.594 -11.203 -21.766 1 97.62 41 ALA B C 1
ATOM 1146 O O . ALA B 1 41 ? -5.121 -10.562 -20.828 1 97.62 41 ALA B O 1
ATOM 1147 N N . MET B 1 42 ? -5.137 -12.375 -22.141 1 97.38 42 MET B N 1
ATOM 1148 C CA . MET B 1 42 ? -4.035 -13.039 -21.453 1 97.38 42 MET B CA 1
ATOM 1149 C C . MET B 1 42 ? -2.777 -12.18 -21.469 1 97.38 42 MET B C 1
ATOM 1151 O O . MET B 1 42 ? -2.088 -12.047 -20.469 1 97.38 42 MET B O 1
ATOM 1155 N N . PRO B 1 43 ? -2.441 -11.531 -22.547 1 97.56 43 PRO B N 1
ATOM 1156 C CA . PRO B 1 43 ? -1.244 -10.688 -22.531 1 97.56 43 PRO B CA 1
ATOM 1157 C C . PRO B 1 43 ? -1.331 -9.57 -21.484 1 97.56 43 PRO B C 1
ATOM 1159 O O . PRO B 1 43 ? -0.331 -9.242 -20.844 1 97.56 43 PRO B O 1
ATOM 1162 N N . SER B 1 44 ? -2.543 -8.969 -21.375 1 97.75 44 SER B N 1
ATOM 1163 C CA . SER B 1 44 ? -2.758 -7.926 -20.375 1 97.75 44 SER B CA 1
ATOM 1164 C C . SER B 1 44 ? -2.619 -8.484 -18.953 1 97.75 44 SER B C 1
ATOM 1166 O O . SER B 1 44 ? -2.02 -7.844 -18.094 1 97.75 44 SER B O 1
ATOM 1168 N N . PHE B 1 45 ? -3.152 -9.648 -18.828 1 98.38 45 PHE B N 1
ATOM 1169 C CA . PHE B 1 45 ? -3.066 -10.281 -17.516 1 98.38 45 PHE B CA 1
ATOM 1170 C C . PHE B 1 45 ? -1.623 -10.625 -17.172 1 98.38 45 PHE B C 1
ATOM 1172 O O . PHE B 1 45 ? -1.187 -10.43 -16.047 1 98.38 45 PHE B O 1
ATOM 1179 N N . LEU B 1 46 ? -0.872 -11.109 -18.094 1 98.12 46 LEU B N 1
ATOM 1180 C CA . LEU B 1 46 ? 0.532 -11.453 -17.891 1 98.12 46 LEU B CA 1
ATOM 1181 C C . LEU B 1 46 ? 1.344 -10.227 -17.5 1 98.12 46 LEU B C 1
ATOM 1183 O O . LEU B 1 46 ? 2.309 -10.328 -16.734 1 98.12 46 LEU B O 1
ATOM 1187 N N . GLN B 1 47 ? 0.951 -9.078 -18.016 1 98.31 47 GLN B N 1
ATOM 1188 C CA . GLN B 1 47 ? 1.616 -7.84 -17.625 1 98.31 47 GLN B CA 1
ATOM 1189 C C . GLN B 1 47 ? 1.455 -7.574 -16.141 1 98.31 47 GLN B C 1
ATOM 1191 O O . GLN B 1 47 ? 2.389 -7.109 -15.477 1 98.31 47 GLN B O 1
ATOM 1196 N N . HIS B 1 48 ? 0.219 -7.875 -15.625 1 98.19 48 HIS B N 1
ATOM 1197 C CA . HIS B 1 48 ? 0.003 -7.738 -14.188 1 98.19 48 HIS B CA 1
ATOM 1198 C C . HIS B 1 48 ? 0.905 -8.688 -13.406 1 98.19 48 HIS B C 1
ATOM 1200 O O . HIS B 1 48 ? 1.497 -8.289 -12.398 1 98.19 48 HIS B O 1
ATOM 1206 N N . ILE B 1 49 ? 1.023 -9.906 -13.883 1 98.31 49 ILE B N 1
ATOM 1207 C CA . ILE B 1 49 ? 1.856 -10.906 -13.219 1 98.31 49 ILE B CA 1
ATOM 1208 C C . ILE B 1 49 ? 3.316 -10.461 -13.242 1 98.31 49 ILE B C 1
ATOM 1210 O O . ILE B 1 49 ? 4.023 -10.578 -12.234 1 98.31 49 ILE B O 1
ATOM 1214 N N . ARG B 1 50 ? 3.764 -9.906 -14.32 1 97.94 50 ARG B N 1
ATOM 1215 C CA . ARG B 1 50 ? 5.133 -9.422 -14.445 1 97.94 50 ARG B CA 1
ATOM 1216 C C . ARG B 1 50 ? 5.402 -8.273 -13.477 1 97.94 50 ARG B C 1
ATOM 1218 O O . ARG B 1 50 ? 6.473 -8.211 -12.867 1 97.94 50 ARG B O 1
ATOM 1225 N N . LEU B 1 51 ? 4.477 -7.387 -13.352 1 97.75 51 LEU B N 1
ATOM 1226 C CA . LEU B 1 51 ? 4.629 -6.258 -12.438 1 97.75 51 LEU B CA 1
ATOM 1227 C C . LEU B 1 51 ? 4.684 -6.734 -10.984 1 97.75 51 LEU B C 1
ATOM 1229 O O . LEU B 1 51 ? 5.48 -6.227 -10.195 1 97.75 51 LEU B O 1
ATOM 1233 N N . LEU B 1 52 ? 3.838 -7.734 -10.688 1 97.75 52 LEU B N 1
ATOM 1234 C CA . LEU B 1 52 ? 3.855 -8.305 -9.352 1 97.75 52 LEU B CA 1
ATOM 1235 C C . LEU B 1 52 ? 5.18 -9.016 -9.078 1 97.75 52 LEU B C 1
ATOM 1237 O O . LEU B 1 52 ? 5.734 -8.906 -7.98 1 97.75 52 LEU B O 1
ATOM 1241 N N . GLU B 1 53 ? 5.648 -9.688 -10.07 1 96.81 53 GLU B N 1
ATOM 1242 C CA . GLU B 1 53 ? 6.938 -10.367 -9.961 1 96.81 53 GLU B CA 1
ATOM 1243 C C . GLU B 1 53 ? 8.078 -9.367 -9.805 1 96.81 53 GLU B C 1
ATOM 1245 O O . GLU B 1 53 ? 8.953 -9.531 -8.953 1 96.81 53 GLU B O 1
ATOM 1250 N N . GLY B 1 54 ? 8.07 -8.336 -10.625 1 95.88 54 GLY B N 1
ATOM 1251 C CA . GLY B 1 54 ? 9.086 -7.293 -10.57 1 95.88 54 GLY B CA 1
ATOM 1252 C C . GLY B 1 54 ? 9.125 -6.566 -9.242 1 95.88 54 GLY B C 1
ATOM 1253 O O . GLY B 1 54 ? 10.172 -6.066 -8.828 1 95.88 54 GLY B O 1
ATOM 1254 N N . ALA B 1 55 ? 8 -6.547 -8.539 1 96.25 55 ALA B N 1
ATOM 1255 C CA . ALA B 1 55 ? 7.883 -5.883 -7.242 1 96.25 55 ALA B CA 1
ATOM 1256 C C . ALA B 1 55 ? 8.266 -6.832 -6.109 1 96.25 55 ALA B C 1
ATOM 1258 O O . ALA B 1 55 ? 8.266 -6.441 -4.938 1 96.25 55 ALA B O 1
ATOM 1259 N N . GLY B 1 56 ? 8.531 -8.094 -6.469 1 94.81 56 GLY B N 1
ATOM 1260 C CA . GLY B 1 56 ? 8.906 -9.078 -5.465 1 94.81 56 GLY B CA 1
ATOM 1261 C C . GLY B 1 56 ? 7.715 -9.625 -4.699 1 94.81 56 GLY B C 1
ATOM 1262 O O . GLY B 1 56 ? 7.883 -10.219 -3.631 1 94.81 56 GLY B O 1
ATOM 1263 N N . LEU B 1 57 ? 6.504 -9.469 -5.164 1 95.5 57 LEU B N 1
ATOM 1264 C CA . LEU B 1 57 ? 5.289 -9.891 -4.477 1 95.5 57 LEU B CA 1
ATOM 1265 C C . LEU B 1 57 ? 4.891 -11.305 -4.891 1 95.5 57 LEU B C 1
ATOM 1267 O O . LEU B 1 57 ? 4.207 -12.008 -4.145 1 95.5 57 LEU B O 1
ATOM 1271 N N . VAL B 1 58 ? 5.316 -11.719 -6.109 1 96.25 58 VAL B N 1
ATOM 1272 C CA . VAL B 1 58 ? 4.938 -13.008 -6.672 1 96.25 58 VAL B CA 1
ATOM 1273 C C . VAL B 1 58 ? 6.168 -13.703 -7.254 1 96.25 58 VAL B C 1
ATOM 1275 O O . VAL B 1 58 ? 7.059 -13.039 -7.801 1 96.25 58 VAL B O 1
ATOM 1278 N N . ARG B 1 59 ? 6.258 -14.883 -7.082 1 95.69 59 ARG B N 1
ATOM 1279 C CA . ARG B 1 59 ? 7.227 -15.727 -7.766 1 95.69 59 ARG B CA 1
ATOM 1280 C C . ARG B 1 59 ? 6.535 -16.703 -8.719 1 95.69 59 ARG B C 1
ATOM 1282 O O . ARG B 1 59 ? 5.484 -17.25 -8.391 1 95.69 59 ARG B O 1
ATOM 1289 N N . THR B 1 60 ? 7.055 -16.859 -9.875 1 96.19 60 THR B N 1
ATOM 1290 C CA . THR B 1 60 ? 6.484 -17.781 -10.852 1 96.19 60 THR B CA 1
ATOM 1291 C C . THR B 1 60 ? 7.461 -18.906 -11.164 1 96.19 60 THR B C 1
ATOM 1293 O O . THR B 1 60 ? 8.68 -18.703 -11.164 1 96.19 60 THR B O 1
ATOM 1296 N N . ALA B 1 61 ? 6.953 -20.031 -11.289 1 96 61 ALA B N 1
ATOM 1297 C CA . ALA B 1 61 ? 7.727 -21.203 -11.688 1 96 61 ALA B CA 1
ATOM 1298 C C . ALA B 1 61 ? 7.02 -21.984 -12.797 1 96 61 ALA B C 1
ATOM 1300 O O . ALA B 1 61 ? 5.797 -22.141 -12.773 1 96 61 ALA B O 1
ATOM 1301 N N . LYS B 1 62 ? 7.832 -22.375 -13.734 1 94.75 62 LYS B N 1
ATOM 1302 C CA . LYS B 1 62 ? 7.27 -23.125 -14.852 1 94.75 62 LYS B CA 1
ATOM 1303 C C . LYS B 1 62 ? 7.539 -24.609 -14.695 1 94.75 62 LYS B C 1
ATOM 1305 O O . LYS B 1 62 ? 8.672 -25.031 -14.438 1 94.75 62 LYS B O 1
ATOM 1310 N N . GLN B 1 63 ? 6.504 -25.438 -14.727 1 91.81 63 GLN B N 1
ATOM 1311 C CA . GLN B 1 63 ? 6.582 -26.891 -14.797 1 91.81 63 GLN B CA 1
ATOM 1312 C C . GLN B 1 63 ? 5.812 -27.422 -16 1 91.81 63 GLN B C 1
ATOM 1314 O O . GLN B 1 63 ? 4.578 -27.453 -16 1 91.81 63 GLN B O 1
ATOM 1319 N N . GLY B 1 64 ? 6.562 -28.016 -16.875 1 94.81 64 GLY B N 1
ATOM 1320 C CA . GLY B 1 64 ? 5.906 -28.375 -18.125 1 94.81 64 GLY B CA 1
ATOM 1321 C C . GLY B 1 64 ? 5.242 -27.188 -18.812 1 94.81 64 GLY B C 1
ATOM 1322 O O . GLY B 1 64 ? 5.906 -26.203 -19.141 1 94.81 64 GLY B O 1
ATOM 1323 N N . ARG B 1 65 ? 3.924 -27.281 -19.016 1 93.62 65 ARG B N 1
ATOM 1324 C CA . ARG B 1 65 ? 3.191 -26.219 -19.703 1 93.62 65 ARG B CA 1
ATOM 1325 C C . ARG B 1 65 ? 2.49 -25.297 -18.703 1 93.62 65 ARG B C 1
ATOM 1327 O O . ARG B 1 65 ? 1.786 -24.375 -19.078 1 93.62 65 ARG B O 1
ATOM 1334 N N . VAL B 1 66 ? 2.674 -25.609 -17.406 1 95.94 66 VAL B N 1
ATOM 1335 C CA . VAL B 1 66 ? 1.916 -24.891 -16.391 1 95.94 66 VAL B CA 1
ATOM 1336 C C . VAL B 1 66 ? 2.832 -23.906 -15.664 1 95.94 66 VAL B C 1
ATOM 1338 O O . VAL B 1 66 ? 3.902 -24.281 -15.18 1 95.94 66 VAL B O 1
ATOM 1341 N N . ARG B 1 67 ? 2.465 -22.609 -15.656 1 97.06 67 ARG B N 1
ATOM 1342 C CA . ARG B 1 67 ? 3.135 -21.562 -14.883 1 97.06 67 ARG B CA 1
ATOM 1343 C C . ARG B 1 67 ? 2.41 -21.312 -13.562 1 97.06 67 ARG B C 1
ATOM 1345 O O . ARG B 1 67 ? 1.261 -20.875 -13.555 1 97.06 67 ARG B O 1
ATOM 1352 N N . THR B 1 68 ? 3.119 -21.609 -12.477 1 97.69 68 THR B N 1
ATOM 1353 C CA . THR B 1 68 ? 2.518 -21.5 -11.148 1 97.69 68 THR B CA 1
ATOM 1354 C C . THR B 1 68 ? 3.047 -20.281 -10.414 1 97.69 68 THR B C 1
ATOM 1356 O O . THR B 1 68 ? 4.25 -20.016 -10.422 1 97.69 68 THR B O 1
ATOM 1359 N N . CYS B 1 69 ? 2.111 -19.547 -9.859 1 97.38 69 CYS B N 1
ATOM 1360 C CA . CYS B 1 69 ? 2.445 -18.359 -9.086 1 97.38 69 CYS B CA 1
ATOM 1361 C C . CYS B 1 69 ? 2.346 -18.641 -7.59 1 97.38 69 CYS B C 1
ATOM 1363 O O . CYS B 1 69 ? 1.436 -19.344 -7.145 1 97.38 69 CYS B O 1
ATOM 1365 N N . THR B 1 70 ? 3.27 -18.062 -6.836 1 94 70 THR B N 1
ATOM 1366 C CA . THR B 1 70 ? 3.258 -18.109 -5.375 1 94 70 THR B CA 1
ATOM 1367 C C . THR B 1 70 ? 3.488 -16.719 -4.789 1 94 70 THR B C 1
ATOM 1369 O O . THR B 1 70 ? 4.234 -15.922 -5.352 1 94 70 THR B O 1
ATOM 1372 N N . LEU B 1 71 ? 2.785 -16.5 -3.703 1 94.31 71 LEU B N 1
ATOM 1373 C CA . LEU B 1 71 ? 2.965 -15.219 -3.01 1 94.31 71 LEU B CA 1
ATOM 1374 C C . LEU B 1 71 ? 4.297 -15.195 -2.268 1 94.31 71 LEU B C 1
ATOM 1376 O O . LEU B 1 71 ? 4.672 -16.172 -1.62 1 94.31 71 LEU B O 1
ATOM 1380 N N . GLU B 1 72 ? 4.988 -14.117 -2.438 1 89.62 72 GLU B N 1
ATOM 1381 C CA . GLU B 1 72 ? 6.258 -13.93 -1.738 1 89.62 72 GLU B CA 1
ATOM 1382 C C . GLU B 1 72 ? 6.074 -13.078 -0.482 1 89.62 72 GLU B C 1
ATOM 1384 O O . GLU B 1 72 ? 5.789 -11.883 -0.569 1 89.62 72 GLU B O 1
ATOM 1389 N N . PRO B 1 73 ? 6.367 -13.625 0.668 1 82.5 73 PRO B N 1
ATOM 1390 C CA . PRO B 1 73 ? 6.043 -12.969 1.935 1 82.5 73 PRO B CA 1
ATOM 1391 C C . PRO B 1 73 ? 6.98 -11.805 2.252 1 82.5 73 PRO B C 1
ATOM 1393 O O . PRO B 1 73 ? 6.574 -10.836 2.908 1 82.5 73 PRO B O 1
ATOM 1396 N N . LEU B 1 74 ? 8.211 -11.805 1.766 1 81.94 74 LEU B N 1
ATOM 1397 C CA . LEU B 1 74 ? 9.203 -10.82 2.188 1 81.94 74 LEU B CA 1
ATOM 1398 C C . LEU B 1 74 ? 8.82 -9.422 1.719 1 81.94 74 LEU B C 1
ATOM 1400 O O . LEU B 1 74 ? 8.93 -8.453 2.479 1 81.94 74 LEU B O 1
ATOM 1404 N N . ALA B 1 75 ? 8.375 -9.336 0.461 1 83.31 75 ALA B N 1
ATOM 1405 C CA . ALA B 1 75 ? 8 -8.016 -0.053 1 83.31 75 ALA B CA 1
ATOM 1406 C C . ALA B 1 75 ? 6.758 -7.488 0.656 1 83.31 75 ALA B C 1
ATOM 1408 O O . ALA B 1 75 ? 6.664 -6.293 0.943 1 83.31 75 ALA B O 1
ATOM 1409 N N . LEU B 1 76 ? 5.801 -8.359 0.949 1 87.75 76 LEU B N 1
ATOM 1410 C CA . LEU B 1 76 ? 4.602 -7.961 1.68 1 87.75 76 LEU B CA 1
ATOM 1411 C C . LEU B 1 76 ? 4.949 -7.504 3.092 1 87.75 76 LEU B C 1
ATOM 1413 O O . LEU B 1 76 ? 4.348 -6.559 3.609 1 87.75 76 LEU B O 1
ATOM 1417 N N . ALA B 1 77 ? 5.965 -8.172 3.633 1 87.81 77 ALA B N 1
ATOM 1418 C CA . ALA B 1 77 ? 6.414 -7.82 4.977 1 87.81 77 ALA B CA 1
ATOM 1419 C C . ALA B 1 77 ? 6.992 -6.41 5.016 1 87.81 77 ALA B C 1
ATOM 1421 O O . ALA B 1 77 ? 6.801 -5.68 5.992 1 87.81 77 ALA B O 1
ATOM 1422 N N . ALA B 1 78 ? 7.703 -6.047 4.012 1 89.69 78 ALA B N 1
ATOM 1423 C CA . ALA B 1 78 ? 8.289 -4.715 3.941 1 89.69 78 ALA B CA 1
ATOM 1424 C C . ALA B 1 78 ? 7.207 -3.641 3.881 1 89.69 78 ALA B C 1
ATOM 1426 O O . ALA B 1 78 ? 7.316 -2.6 4.531 1 89.69 78 ALA B O 1
ATOM 1427 N N . VAL B 1 79 ? 6.168 -3.875 3.143 1 92.38 79 VAL B N 1
ATOM 1428 C CA . VAL B 1 79 ? 5.039 -2.955 3.037 1 92.38 79 VAL B CA 1
ATOM 1429 C C . VAL B 1 79 ? 4.32 -2.863 4.379 1 92.38 79 VAL B C 1
ATOM 1431 O O . VAL B 1 79 ? 4.004 -1.768 4.852 1 92.38 79 VAL B O 1
ATOM 1434 N N . GLU B 1 80 ? 4.105 -3.977 4.957 1 90 80 GLU B N 1
ATOM 1435 C CA . GLU B 1 80 ? 3.469 -4.039 6.273 1 90 80 GLU B CA 1
ATOM 1436 C C . GLU B 1 80 ? 4.254 -3.229 7.301 1 90 80 GLU B C 1
ATOM 1438 O O . GLU B 1 80 ? 3.672 -2.439 8.047 1 90 80 GLU B O 1
ATOM 1443 N N . GLN B 1 81 ? 5.527 -3.457 7.309 1 90.56 81 GLN B N 1
ATOM 1444 C CA . GLN B 1 81 ? 6.379 -2.77 8.273 1 90.56 81 GLN B CA 1
ATOM 1445 C C . GLN B 1 81 ? 6.297 -1.256 8.102 1 90.56 81 GLN B C 1
ATOM 1447 O O . GLN B 1 81 ? 6.273 -0.513 9.086 1 90.56 81 GLN B O 1
ATOM 1452 N N . TRP B 1 82 ? 6.348 -0.86 6.871 1 92.69 82 TRP B N 1
ATOM 1453 C CA . TRP B 1 82 ? 6.246 0.567 6.586 1 92.69 82 TRP B CA 1
ATOM 1454 C C . TRP B 1 82 ? 4.953 1.144 7.156 1 92.69 82 TRP B C 1
ATOM 1456 O O . TRP B 1 82 ? 4.969 2.188 7.816 1 92.69 82 TRP B O 1
ATOM 1466 N N . ILE B 1 83 ? 3.846 0.479 6.961 1 90 83 ILE B N 1
ATOM 1467 C CA . ILE B 1 83 ? 2.531 0.947 7.395 1 90 83 ILE B CA 1
ATOM 1468 C C . ILE B 1 83 ? 2.451 0.924 8.914 1 90 83 ILE B C 1
ATOM 1470 O O . ILE B 1 83 ? 1.967 1.877 9.531 1 90 83 ILE B O 1
ATOM 1474 N N . VAL B 1 84 ? 2.947 -0.123 9.547 1 85.94 84 VAL B N 1
ATOM 1475 C CA . VAL B 1 84 ? 2.895 -0.304 11 1 85.94 84 VAL B CA 1
ATOM 1476 C C . VAL B 1 84 ? 3.674 0.813 11.688 1 85.94 84 VAL B C 1
ATOM 1478 O O . VAL B 1 84 ? 3.232 1.35 12.703 1 85.94 84 VAL B O 1
ATOM 1481 N N . GLU B 1 85 ? 4.766 1.146 11.156 1 86.12 85 GLU B N 1
ATOM 1482 C CA . GLU B 1 85 ? 5.609 2.182 11.742 1 86.12 85 GLU B CA 1
ATOM 1483 C C . GLU B 1 85 ? 4.91 3.537 11.727 1 86.12 85 GLU B C 1
ATOM 1485 O O . GLU B 1 85 ? 5.055 4.328 12.664 1 86.12 85 GLU B O 1
ATOM 1490 N N . ARG B 1 86 ? 4.203 3.811 10.727 1 82.88 86 ARG B N 1
ATOM 1491 C CA . ARG B 1 86 ? 3.484 5.078 10.648 1 82.88 86 ARG B CA 1
ATOM 1492 C C . ARG B 1 86 ? 2.324 5.113 11.641 1 82.88 86 ARG B C 1
ATOM 1494 O O . ARG B 1 86 ? 2.088 6.137 12.289 1 82.88 86 ARG B O 1
ATOM 1501 N N . ARG B 1 87 ? 1.626 3.965 11.719 1 79.19 87 ARG B N 1
ATOM 1502 C CA . ARG B 1 87 ? 0.495 3.875 12.641 1 79.19 87 ARG B CA 1
ATOM 1503 C C . ARG B 1 87 ? 0.957 3.99 14.086 1 79.19 87 ARG B C 1
ATOM 1505 O O . ARG B 1 87 ? 0.317 4.664 14.898 1 79.19 87 ARG B O 1
ATOM 1512 N N . ARG B 1 88 ? 1.979 3.307 14.406 1 76.62 88 ARG B N 1
ATOM 1513 C CA . ARG B 1 88 ? 2.514 3.318 15.766 1 76.62 88 ARG B CA 1
ATOM 1514 C C . ARG B 1 88 ? 2.869 4.738 16.203 1 76.62 88 ARG B C 1
ATOM 1516 O O . ARG B 1 88 ? 2.568 5.141 17.328 1 76.62 88 ARG B O 1
ATOM 1523 N N . THR B 1 89 ? 3.414 5.402 15.328 1 76 89 THR B N 1
ATOM 1524 C CA . THR B 1 89 ? 3.811 6.766 15.656 1 76 89 THR B CA 1
ATOM 1525 C C . THR B 1 89 ? 2.586 7.641 15.906 1 76 89 THR B C 1
ATOM 1527 O O . THR B 1 89 ? 2.564 8.438 16.844 1 76 89 THR B O 1
ATOM 1530 N N . THR B 1 90 ? 1.528 7.422 15.109 1 74.56 90 THR B N 1
ATOM 1531 C CA . THR B 1 90 ? 0.303 8.203 15.234 1 74.56 90 THR B CA 1
ATOM 1532 C C . THR B 1 90 ? -0.447 7.84 16.516 1 74.56 90 THR B C 1
ATOM 1534 O O . THR B 1 90 ? -0.964 8.719 17.203 1 74.56 90 THR B O 1
ATOM 1537 N N . GLU B 1 91 ? -0.491 6.531 16.812 1 75.19 91 GLU B N 1
ATOM 1538 C CA . GLU B 1 91 ? -1.203 6.062 18 1 75.19 91 GLU B CA 1
ATOM 1539 C C . GLU B 1 91 ? -0.481 6.477 19.281 1 75.19 91 GLU B C 1
ATOM 1541 O O . GLU B 1 91 ? -1.121 6.801 20.281 1 75.19 91 GLU B O 1
ATOM 1546 N N . ALA B 1 92 ? 0.778 6.391 19.203 1 72 92 ALA B N 1
ATOM 1547 C CA . ALA B 1 92 ? 1.558 6.805 20.375 1 72 92 ALA B CA 1
ATOM 1548 C C . ALA B 1 92 ? 1.281 8.266 20.734 1 72 92 ALA B C 1
ATOM 1550 O O . ALA B 1 92 ? 1.244 8.625 21.906 1 72 92 ALA B O 1
ATOM 1551 N N . ARG B 1 93 ? 0.936 9 19.75 1 66.69 93 ARG B N 1
ATOM 1552 C CA . ARG B 1 93 ? 0.636 10.406 19.984 1 66.69 93 ARG B CA 1
ATOM 1553 C C . ARG B 1 93 ? -0.769 10.586 20.547 1 66.69 93 ARG B C 1
ATOM 1555 O O . ARG B 1 93 ? -0.989 11.414 21.422 1 66.69 93 ARG B O 1
ATOM 1562 N N . TYR B 1 94 ? -1.667 9.734 19.984 1 65.94 94 TYR B N 1
ATOM 1563 C CA . TYR B 1 94 ? -3.037 9.797 20.484 1 65.94 94 TYR B CA 1
ATOM 1564 C C . TYR B 1 94 ? -3.117 9.312 21.922 1 65.94 94 TYR B C 1
ATOM 1566 O O . TYR B 1 94 ? -3.842 9.891 22.75 1 65.94 94 TYR B O 1
ATOM 1574 N N . ASP B 1 95 ? -2.328 8.211 22.156 1 67 95 ASP B N 1
ATOM 1575 C CA . ASP B 1 95 ? -2.277 7.691 23.516 1 67 95 ASP B CA 1
ATOM 1576 C C . ASP B 1 95 ? -1.687 8.727 24.469 1 67 95 ASP B C 1
ATOM 1578 O O . ASP B 1 95 ? -2.172 8.891 25.594 1 67 95 ASP B O 1
ATOM 1582 N N . ARG B 1 96 ? -0.726 9.391 23.969 1 63.16 96 ARG B N 1
ATOM 1583 C CA . ARG B 1 96 ? -0.084 10.406 24.797 1 63.16 96 ARG B CA 1
ATOM 1584 C C . ARG B 1 96 ? -1.025 11.578 25.062 1 63.16 96 ARG B C 1
ATOM 1586 O O . ARG B 1 96 ? -1.074 12.109 26.172 1 63.16 96 ARG B O 1
ATOM 1593 N N . LEU B 1 97 ? -1.825 11.836 24.094 1 63 97 LEU B N 1
ATOM 1594 C CA . LEU B 1 97 ? -2.766 12.945 24.234 1 63 97 LEU B CA 1
ATOM 1595 C C . LEU B 1 97 ? -3.926 12.547 25.141 1 63 97 LEU B C 1
ATOM 1597 O O . LEU B 1 97 ? -4.359 13.344 25.984 1 63 97 LEU B O 1
ATOM 1601 N N . ALA B 1 98 ? -4.332 11.273 24.891 1 63.91 98 ALA B N 1
ATOM 1602 C CA . ALA B 1 98 ? -5.414 10.781 25.734 1 63.91 98 ALA B CA 1
ATOM 1603 C C . ALA B 1 98 ? -4.977 10.695 27.188 1 63.91 98 ALA B C 1
ATOM 1605 O O . ALA B 1 98 ? -5.734 11.062 28.094 1 63.91 98 ALA B O 1
ATOM 1606 N N . HIS B 1 99 ? -3.775 10.227 27.312 1 63.56 99 HIS B N 1
ATOM 1607 C CA . HIS B 1 99 ? -3.264 10.125 28.688 1 63.56 99 HIS B CA 1
ATOM 1608 C C . HIS B 1 99 ? -3.082 11.5 29.297 1 63.56 99 HIS B C 1
ATOM 1610 O O . HIS B 1 99 ? -3.379 11.703 30.484 1 63.56 99 HIS B O 1
ATOM 1616 N N . PHE B 1 100 ? -2.713 12.469 28.531 1 60.97 100 PHE B N 1
ATOM 1617 C CA . PHE B 1 100 ? -2.514 13.828 29.016 1 60.97 100 PHE B CA 1
ATOM 1618 C C . PHE B 1 100 ? -3.848 14.484 29.344 1 60.97 100 PHE B C 1
ATOM 1620 O O . PHE B 1 100 ? -3.982 15.133 30.391 1 60.97 100 PHE B O 1
ATOM 1627 N N . LEU B 1 101 ? -4.867 14.188 28.484 1 63.5 101 LEU B N 1
ATOM 1628 C CA . LEU B 1 101 ? -6.191 14.758 28.719 1 63.5 101 LEU B CA 1
ATOM 1629 C C . LEU B 1 101 ? -6.836 14.156 29.953 1 63.5 101 LEU B C 1
ATOM 1631 O O . LEU B 1 101 ? -7.508 14.852 30.719 1 63.5 101 LEU B O 1
ATOM 1635 N N . ASP B 1 102 ? -6.609 12.812 30.047 1 65.75 102 ASP B N 1
ATOM 1636 C CA . ASP B 1 102 ? -7.129 12.141 31.234 1 65.75 102 ASP B CA 1
ATOM 1637 C C . ASP B 1 102 ? -6.477 12.688 32.5 1 65.75 102 ASP B C 1
ATOM 1639 O O . ASP B 1 102 ? -7.152 12.906 33.5 1 65.75 102 ASP B O 1
ATOM 1643 N N . ALA B 1 103 ? -5.266 13.086 32.438 1 65.69 103 ALA B N 1
ATOM 1644 C CA . ALA B 1 103 ? -4.52 13.609 33.594 1 65.69 103 ALA B CA 1
ATOM 1645 C C . ALA B 1 103 ? -4.938 15.039 33.906 1 65.69 103 ALA B C 1
ATOM 1647 O O . ALA B 1 103 ? -5.047 15.406 35.062 1 65.69 103 ALA B O 1
ATOM 1648 N N . GLN B 1 104 ? -5.207 15.734 32.875 1 59.5 104 GLN B N 1
ATOM 1649 C CA . GLN B 1 104 ? -5.637 17.109 33.094 1 59.5 104 GLN B CA 1
ATOM 1650 C C . GLN B 1 104 ? -7.047 17.172 33.688 1 59.5 104 GLN B C 1
ATOM 1652 O O . GLN B 1 104 ? -7.348 18.031 34.5 1 59.5 104 GLN B O 1
ATOM 1657 N N . ASP B 1 105 ? -7.945 16.25 33.094 1 67.5 105 ASP B N 1
ATOM 1658 C CA . ASP B 1 105 ? -9.32 16.172 33.562 1 67.5 105 ASP B CA 1
ATOM 1659 C C . ASP B 1 105 ? -9.367 15.766 35.031 1 67.5 105 ASP B C 1
ATOM 1661 O O . ASP B 1 105 ? -10.164 16.281 35.812 1 67.5 105 ASP B O 1
ATOM 1665 N N . LYS B 1 106 ? -8.539 14.891 35.438 1 74.81 106 LYS B N 1
ATOM 1666 C CA . LYS B 1 106 ? -8.484 14.422 36.812 1 74.81 106 LYS B CA 1
ATOM 1667 C C . LYS B 1 106 ? -7.977 15.523 37.75 1 74.81 106 LYS B C 1
ATOM 1669 O O . LYS B 1 106 ? -8.414 15.617 38.906 1 74.81 106 LYS B O 1
ATOM 1674 N N . GLU B 1 107 ? -7.094 16.312 37.188 1 69.44 107 GLU B N 1
ATOM 1675 C CA . GLU B 1 107 ? -6.566 17.438 37.969 1 69.44 107 GLU B CA 1
ATOM 1676 C C . GLU B 1 107 ? -7.617 18.516 38.156 1 69.44 107 GLU B C 1
ATOM 1678 O O . GLU B 1 107 ? -7.719 19.109 39.219 1 69.44 107 GLU B O 1
ATOM 1683 N N . ASN B 1 108 ? -8.383 18.656 37.188 1 72.44 108 ASN B N 1
ATOM 1684 C CA . ASN B 1 108 ? -9.422 19.672 37.281 1 72.44 108 ASN B CA 1
ATOM 1685 C C . ASN B 1 108 ? -10.586 19.219 38.156 1 72.44 108 ASN B C 1
ATOM 1687 O O . ASN B 1 108 ? -11.328 20.047 38.688 1 72.44 108 ASN B O 1
ATOM 1691 N N . ASP B 1 109 ? -10.875 17.938 38.125 1 75.44 109 ASP B N 1
ATOM 1692 C CA . ASP B 1 109 ? -11.961 17.438 38.969 1 75.44 109 ASP B CA 1
ATOM 1693 C C . ASP B 1 109 ? -11.594 17.547 40.438 1 75.44 109 ASP B C 1
ATOM 1695 O O . ASP B 1 109 ? -12.461 17.75 41.281 1 75.44 109 ASP B O 1
ATOM 1699 N N . HIS B 1 110 ? -10.359 17.234 40.812 1 65 110 HIS B N 1
ATOM 1700 C CA . HIS B 1 110 ? -9.992 17.234 42.219 1 65 110 HIS B CA 1
ATOM 1701 C C . HIS B 1 110 ? -9.719 18.656 42.719 1 65 110 HIS B C 1
ATOM 1703 O O . HIS B 1 110 ? -9.453 18.859 43.906 1 65 110 HIS B O 1
ATOM 1709 N N . GLY B 1 111 ? -9.758 19.656 41.844 1 50.44 111 GLY B N 1
ATOM 1710 C CA . GLY B 1 111 ? -9.742 20.984 42.406 1 50.44 111 GLY B CA 1
ATOM 1711 C C . GLY B 1 111 ? -11.109 21.641 42.438 1 50.44 111 GLY B C 1
ATOM 1712 O O . GLY B 1 111 ? -12.023 21.219 41.719 1 50.44 111 GLY B O 1
#

InterPro domains:
  IPR001845 HTH ArsR-type DNA-binding domain [PR00778] (9-24)
  IPR001845 HTH ArsR-type DNA-binding domain [PR00778] (41-56)
  IPR001845 HTH ArsR-type DNA-binding domain [PR00778] (56-71)
  IPR001845 HTH ArsR-type DNA-binding domain [PS50987] (1-91)
  IPR001845 HTH ArsR-type DNA-binding domain [SM00418] (7-85)
  IPR011991 ArsR-like helix-turn-helix domain [cd00090] (9-67)
  IPR036388 Winged helix-like DNA-binding domain superfamily [G3DSA:1.10.10.10] (2-108)
  IPR036390 Winged helix DNA-binding domain superfamily [SSF46785] (1-98)

Foldseek 3Di:
DPPLLVLQVVLCVDPLLVVLLVVLVVHKDWLVRSCVVDDDDSVVSVVSVVSCVVSVQWDWDDDDPTIIIHGGVPSVVVNVVVVVVVVVVVVVVVVVVVVVVVVVVVVVVVD/DPPLLVLQVVLCVDPLLVVLLVVLVVHKDWLVVSCVVDDDDSVVSVVSVVSCVVSVQWDWDDDDPTIIIHGGVPSVVVNVVVVVVVVVVVVVVVVVVVVVVVVVVVVVVVD

Nearest PDB structures (foldseek):
  3f6o-assembly1_A  TM=9.378E-01  e=1.731E-10  Rhodococcus jostii RHA1
  7p6f-assembly2_CCC-2  TM=9.511E-01  e=2.059E-07  Streptomyces griseus
  7p6f-assembly1_BBB  TM=9.624E-01  e=4.521E-07  Streptomyces griseus
  2oqg-assembly1_D  TM=8.035E-01  e=1.792E-06  Rhodococcus jostii RHA1
  4ooi-assembly1_A  TM=8.431E-01  e=2.027E-05  Vibrio cholerae O1 biovar El Tor str. N16961

pLDDT: mean 87.39, std 13.3, range [40.38, 98.38]